Protein AF-A0A9E0LSS7-F1 (afdb_monomer_lite)

Radius of gyration: 22.62 Å; chains: 1; bounding box: 65×46×72 Å

Structure (mmCIF, N/CA/C/O backbone):
data_AF-A0A9E0LSS7-F1
#
_entry.id   AF-A0A9E0LSS7-F1
#
loop_
_atom_site.group_PDB
_atom_site.id
_atom_site.type_symbol
_atom_site.label_atom_id
_atom_site.label_alt_id
_atom_site.label_comp_id
_atom_site.label_asym_id
_atom_site.label_entity_id
_atom_site.label_seq_id
_atom_site.pdbx_PDB_ins_code
_atom_site.Cartn_x
_atom_site.Cartn_y
_atom_site.Cartn_z
_atom_site.occupancy
_atom_site.B_iso_or_equiv
_atom_site.auth_seq_id
_atom_site.auth_comp_id
_atom_site.auth_asym_id
_atom_site.auth_atom_id
_atom_site.pdbx_PDB_model_num
ATOM 1 N N . MET A 1 1 ? -37.405 9.865 24.756 1.00 32.31 1 MET A N 1
ATOM 2 C CA . MET A 1 1 ? -36.358 9.383 25.684 1.00 32.31 1 MET A CA 1
ATOM 3 C C . MET A 1 1 ? -35.841 8.037 25.186 1.00 32.31 1 MET A C 1
ATOM 5 O O . MET A 1 1 ? -36.509 7.035 25.389 1.00 32.31 1 MET A O 1
ATOM 9 N N . ARG A 1 2 ? -34.715 8.004 24.458 1.00 32.31 2 ARG A N 1
ATOM 10 C CA . ARG A 1 2 ? -34.056 6.745 24.058 1.00 32.31 2 ARG A CA 1
ATOM 11 C C . ARG A 1 2 ? -32.926 6.465 25.048 1.00 32.31 2 ARG A C 1
ATOM 13 O O . ARG A 1 2 ? -32.098 7.343 25.286 1.00 32.31 2 ARG A O 1
ATOM 20 N N . LYS A 1 3 ? -32.956 5.286 25.672 1.00 27.41 3 LYS A N 1
ATOM 21 C CA . LYS A 1 3 ? -31.949 4.815 26.630 1.00 27.41 3 LYS A CA 1
ATOM 22 C C . LYS A 1 3 ? -30.595 4.697 25.920 1.00 27.41 3 LYS A C 1
ATOM 24 O O . LYS A 1 3 ? -30.514 4.093 24.858 1.00 27.41 3 LYS A O 1
ATOM 29 N N . ARG A 1 4 ? -29.556 5.297 26.511 1.00 31.52 4 ARG A N 1
ATOM 30 C CA . ARG A 1 4 ? -28.152 5.046 26.169 1.00 31.52 4 ARG A CA 1
ATOM 31 C C . ARG A 1 4 ? -27.815 3.643 26.667 1.00 31.52 4 ARG A C 1
ATOM 33 O O . ARG A 1 4 ? -27.838 3.419 27.875 1.00 31.52 4 ARG A O 1
ATOM 40 N N . GLU A 1 5 ? -27.564 2.713 25.756 1.00 34.44 5 GLU A N 1
ATOM 41 C CA . GLU A 1 5 ? -26.987 1.419 26.114 1.00 34.44 5 GLU A CA 1
ATOM 42 C C . GLU A 1 5 ? -25.546 1.623 26.599 1.00 34.44 5 GLU A C 1
ATOM 44 O O . GLU A 1 5 ? -24.796 2.449 26.073 1.00 34.44 5 GLU A O 1
ATOM 49 N N . GLY A 1 6 ? -25.242 0.960 27.713 1.00 30.80 6 GLY A N 1
ATOM 50 C CA . GLY A 1 6 ? -24.115 1.246 28.586 1.00 30.80 6 GLY A CA 1
ATOM 51 C C . GLY A 1 6 ? -22.769 0.830 28.010 1.00 30.80 6 GLY A C 1
ATOM 52 O O . GLY A 1 6 ? -22.603 -0.255 27.462 1.00 30.80 6 GLY A O 1
ATOM 53 N N . LEU A 1 7 ? -21.795 1.713 28.208 1.00 32.38 7 LEU A N 1
ATOM 54 C CA . LEU A 1 7 ? -20.372 1.434 28.095 1.00 32.38 7 LEU A CA 1
ATOM 55 C C . LEU A 1 7 ? -19.933 0.545 29.272 1.00 32.38 7 LEU A C 1
ATOM 57 O O . LEU A 1 7 ? -20.333 0.806 30.408 1.00 32.38 7 LEU A O 1
ATOM 61 N N . LEU A 1 8 ? -19.093 -0.461 29.023 1.00 31.19 8 LEU A N 1
ATOM 62 C CA . LEU A 1 8 ? -18.461 -1.256 30.082 1.00 31.19 8 LEU A CA 1
ATOM 63 C C . LEU A 1 8 ? -17.629 -0.354 31.025 1.00 31.19 8 LEU A C 1
ATOM 65 O O . LEU A 1 8 ? -16.918 0.534 30.542 1.00 31.19 8 LEU A O 1
ATOM 69 N N . PRO A 1 9 ? -17.680 -0.561 32.355 1.00 27.05 9 PRO A N 1
ATOM 70 C CA . PRO A 1 9 ? -16.889 0.209 33.309 1.00 27.05 9 PRO A CA 1
ATOM 71 C C . PRO A 1 9 ? -15.449 -0.327 33.369 1.00 27.05 9 PRO A C 1
ATOM 73 O O . PRO A 1 9 ? -15.241 -1.503 33.646 1.00 27.05 9 PRO A O 1
ATOM 76 N N . GLY A 1 10 ? -14.455 0.540 33.134 1.00 30.72 10 GLY A N 1
ATOM 77 C CA . GLY A 1 10 ? -13.037 0.243 33.404 1.00 30.72 10 GLY A CA 1
ATOM 78 C C . GLY A 1 10 ? -12.033 0.540 32.284 1.00 30.72 10 GLY A C 1
ATOM 79 O O . GLY A 1 10 ? -10.835 0.450 32.530 1.00 30.72 10 GLY A O 1
ATOM 80 N N . PHE A 1 11 ? -12.470 0.929 31.083 1.00 33.69 11 PHE A N 1
ATOM 81 C CA . PHE A 1 11 ? -11.554 1.307 29.999 1.00 33.69 11 PHE A CA 1
ATOM 82 C C . PHE A 1 11 ? -11.303 2.824 30.026 1.00 33.69 11 PHE A C 1
ATOM 84 O O . PHE A 1 11 ? -12.178 3.615 29.662 1.00 33.69 11 PHE A O 1
ATOM 91 N N . ASP A 1 12 ? -10.130 3.249 30.503 1.00 35.00 12 ASP A N 1
ATOM 92 C CA . ASP A 1 12 ? -9.719 4.655 30.459 1.00 35.00 12 ASP A CA 1
ATOM 93 C C . ASP A 1 12 ? -9.503 5.075 28.996 1.00 35.00 12 ASP A C 1
ATOM 95 O O . ASP A 1 12 ? -8.501 4.744 28.361 1.00 35.00 12 ASP A O 1
ATOM 99 N N . ARG A 1 13 ? -10.484 5.799 28.447 1.00 40.72 13 ARG A N 1
ATOM 100 C CA . ARG A 1 13 ? -10.527 6.270 27.053 1.00 40.72 13 ARG A CA 1
ATOM 101 C C . ARG A 1 13 ? -9.357 7.179 26.658 1.00 40.72 13 ARG A C 1
ATOM 103 O O . ARG A 1 13 ? -9.215 7.486 25.484 1.00 40.72 13 ARG A O 1
ATOM 110 N N . ARG A 1 14 ? -8.530 7.643 27.602 1.00 37.16 14 ARG A N 1
ATOM 111 C CA . ARG A 1 14 ? -7.485 8.649 27.339 1.00 37.16 14 ARG A CA 1
ATOM 112 C C . ARG A 1 14 ? -6.122 8.087 26.913 1.00 37.16 14 ARG A C 1
ATOM 114 O O . ARG A 1 14 ? -5.196 8.879 26.777 1.00 37.16 14 ARG A O 1
ATOM 121 N N . ARG A 1 15 ? -5.957 6.766 26.742 1.00 41.78 15 ARG A N 1
ATOM 122 C CA . ARG A 1 15 ? -4.619 6.140 26.580 1.00 41.78 15 ARG A CA 1
ATOM 123 C C . ARG A 1 15 ? -4.450 5.161 25.419 1.00 41.78 15 ARG A C 1
ATOM 125 O O . ARG A 1 15 ? -3.381 4.577 25.257 1.00 41.78 15 ARG A O 1
ATOM 132 N N . ALA A 1 16 ? -5.471 4.988 24.590 1.00 38.53 16 ALA A N 1
ATOM 133 C CA . ALA A 1 16 ? -5.344 4.228 23.356 1.00 38.53 16 ALA A CA 1
ATOM 134 C C . ALA A 1 16 ? -5.378 5.210 22.191 1.00 38.53 16 ALA A C 1
ATOM 136 O O . ALA A 1 16 ? -6.413 5.822 21.958 1.00 38.53 16 ALA A O 1
ATOM 137 N N . THR A 1 17 ? -4.252 5.382 21.498 1.00 41.19 17 THR A N 1
ATOM 138 C CA . THR A 1 17 ? -4.149 5.395 20.027 1.00 41.19 17 THR A CA 1
ATOM 139 C C . THR A 1 17 ? -2.777 5.938 19.636 1.00 41.19 17 THR A C 1
ATOM 141 O O . THR A 1 17 ? -2.513 7.130 19.740 1.00 41.19 17 THR A O 1
ATOM 144 N N . ILE A 1 18 ? -1.940 5.063 19.088 1.00 38.81 18 ILE A N 1
ATOM 145 C CA . ILE A 1 18 ? -1.293 5.355 17.813 1.00 38.81 18 ILE A CA 1
ATOM 146 C C . ILE A 1 18 ? -1.605 4.140 16.931 1.00 38.81 18 ILE A C 1
ATOM 148 O O . ILE A 1 18 ? -0.872 3.155 16.925 1.00 38.81 18 ILE A O 1
ATOM 152 N N . ALA A 1 19 ? -2.740 4.177 16.226 1.00 40.97 19 ALA A N 1
ATOM 153 C CA . ALA A 1 19 ? -2.874 3.413 14.991 1.00 40.97 19 ALA A CA 1
ATOM 154 C C . ALA A 1 19 ? -1.946 4.138 14.020 1.00 40.97 19 ALA A C 1
ATOM 156 O O . ALA A 1 19 ? -2.287 5.183 13.478 1.00 40.97 19 ALA A O 1
ATOM 157 N N . LEU A 1 20 ? -0.685 3.718 14.012 1.00 40.22 20 LEU A N 1
ATOM 158 C CA . LEU A 1 20 ? 0.401 4.479 13.431 1.00 40.22 20 LEU A CA 1
ATOM 159 C C . LEU A 1 20 ? 0.099 4.727 11.952 1.00 40.22 20 LEU A C 1
ATOM 161 O O . LEU A 1 20 ? 0.193 3.816 11.131 1.00 40.22 20 LEU A O 1
ATOM 165 N N . GLY A 1 21 ? -0.180 5.988 11.619 1.00 36.81 21 GLY A N 1
ATOM 166 C CA . GLY A 1 21 ? -0.246 6.526 10.260 1.00 36.81 21 GLY A CA 1
ATOM 167 C C . GLY A 1 21 ? 1.064 6.400 9.463 1.00 36.81 21 GLY A C 1
ATOM 168 O O . GLY A 1 21 ? 1.290 7.179 8.548 1.00 36.81 21 GLY A O 1
ATOM 169 N N . LEU A 1 22 ? 1.933 5.432 9.783 1.00 36.94 22 LEU A N 1
ATOM 170 C CA . LEU A 1 22 ? 3.160 5.109 9.053 1.00 36.94 22 LEU A CA 1
ATOM 171 C C . LEU A 1 22 ? 3.057 3.880 8.141 1.00 36.94 22 LEU A C 1
ATOM 173 O O . LEU A 1 22 ? 4.049 3.577 7.490 1.00 36.94 22 LEU A O 1
ATOM 177 N N . MET A 1 23 ? 1.915 3.189 8.040 1.00 36.38 23 MET A N 1
ATOM 178 C CA . MET A 1 23 ? 1.756 2.188 6.965 1.00 36.38 23 MET A CA 1
ATOM 179 C C . MET A 1 23 ? 1.199 2.761 5.659 1.00 36.38 23 MET A C 1
ATOM 181 O O . MET A 1 23 ? 1.301 2.104 4.630 1.00 36.38 23 MET A O 1
ATOM 185 N N . LEU A 1 24 ? 0.655 3.984 5.677 1.00 35.94 24 LEU A N 1
ATOM 186 C CA . LEU A 1 24 ? 0.121 4.651 4.479 1.00 35.94 24 LEU A CA 1
ATOM 187 C C . LEU A 1 24 ? 0.960 5.847 4.005 1.00 35.94 24 LEU A C 1
ATOM 189 O O . LEU A 1 24 ? 0.754 6.305 2.889 1.00 35.94 24 LEU A O 1
ATOM 193 N N . ALA A 1 25 ? 1.923 6.324 4.802 1.00 32.19 25 ALA A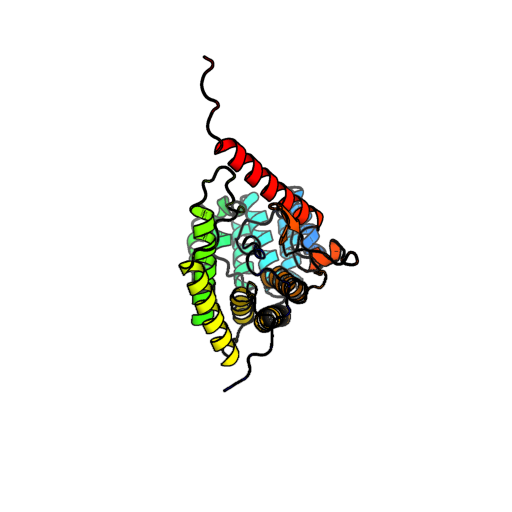 N 1
ATOM 194 C CA . ALA A 1 25 ? 2.889 7.317 4.344 1.00 32.19 25 ALA A CA 1
ATOM 195 C C . ALA A 1 25 ? 3.958 6.612 3.499 1.00 32.19 25 ALA A C 1
ATOM 197 O O . ALA A 1 25 ? 4.768 5.845 4.029 1.00 32.19 25 ALA A O 1
ATOM 198 N N . GLY A 1 26 ? 3.924 6.860 2.188 1.00 31.12 26 GLY A N 1
ATOM 199 C CA . GLY A 1 26 ? 4.804 6.312 1.160 1.00 31.12 26 GLY A CA 1
ATOM 200 C C . GLY A 1 26 ? 6.288 6.587 1.397 1.00 31.12 26 GLY A C 1
ATOM 201 O O . GLY A 1 26 ? 6.921 7.378 0.707 1.00 31.12 26 GLY A O 1
ATOM 202 N N . ARG A 1 27 ? 6.903 5.870 2.335 1.00 28.30 27 ARG A N 1
ATOM 203 C CA . ARG A 1 27 ? 8.324 5.562 2.231 1.00 28.30 27 ARG A CA 1
ATOM 204 C C . ARG A 1 27 ? 8.441 4.405 1.265 1.00 28.30 27 ARG A C 1
ATOM 206 O O . ARG A 1 27 ? 7.810 3.377 1.492 1.00 28.30 27 ARG A O 1
ATOM 213 N N . ALA A 1 28 ? 9.259 4.578 0.226 1.00 29.69 28 ALA A N 1
ATOM 214 C CA . ALA A 1 28 ? 9.741 3.487 -0.604 1.00 29.69 28 ALA A CA 1
ATOM 215 C C . ALA A 1 28 ? 10.080 2.304 0.308 1.00 29.69 28 ALA A C 1
ATOM 217 O O . ALA A 1 28 ? 11.065 2.338 1.052 1.00 29.69 28 ALA A O 1
ATOM 218 N N . LEU A 1 29 ? 9.202 1.299 0.311 1.00 27.84 29 LEU A N 1
ATOM 219 C CA . LEU A 1 29 ? 9.502 0.020 0.915 1.00 27.84 29 LEU A CA 1
ATOM 220 C C . LEU A 1 29 ? 10.816 -0.405 0.268 1.00 27.84 29 LEU A C 1
ATOM 222 O O . LEU A 1 29 ? 10.940 -0.408 -0.962 1.00 27.84 29 LEU A O 1
ATOM 226 N N . ALA A 1 30 ? 11.811 -0.712 1.101 1.00 27.11 30 ALA A N 1
ATOM 227 C CA . ALA A 1 30 ? 12.966 -1.461 0.645 1.00 27.11 30 ALA A CA 1
ATOM 228 C C . ALA A 1 30 ? 12.459 -2.620 -0.240 1.00 27.11 30 ALA A C 1
ATOM 230 O O . ALA A 1 30 ? 11.387 -3.162 0.053 1.00 27.11 30 ALA A O 1
ATOM 231 N N . PRO A 1 31 ? 13.183 -3.020 -1.299 1.00 32.81 31 PRO A N 1
ATOM 232 C CA . PRO A 1 31 ? 12.688 -3.973 -2.299 1.00 32.81 31 PRO A CA 1
ATOM 233 C C . PRO A 1 31 ? 12.317 -5.376 -1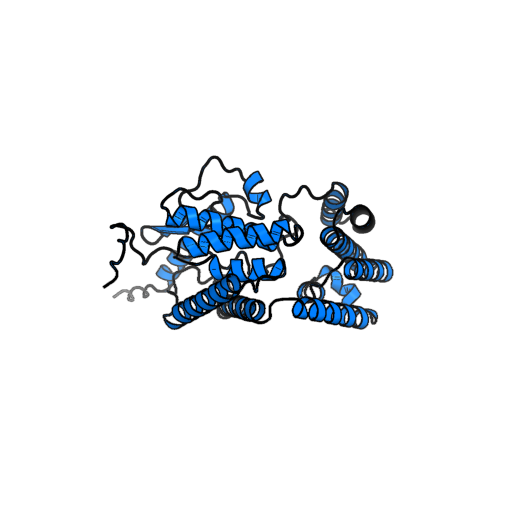.762 1.00 32.81 31 PRO A C 1
ATOM 235 O O . PRO A 1 31 ? 11.975 -6.252 -2.545 1.00 32.81 31 PRO A O 1
ATOM 238 N N . ALA A 1 32 ? 12.348 -5.594 -0.446 1.00 33.28 32 ALA A N 1
ATOM 239 C CA . ALA A 1 32 ? 12.158 -6.869 0.226 1.00 33.28 32 ALA A CA 1
ATOM 240 C C . ALA A 1 32 ? 10.754 -7.126 0.815 1.00 33.28 32 ALA A C 1
ATOM 242 O O . ALA A 1 32 ? 10.560 -8.189 1.388 1.00 33.28 32 ALA A O 1
ATOM 243 N N . MET A 1 33 ? 9.775 -6.220 0.712 1.00 37.38 33 MET A N 1
ATOM 244 C CA . MET A 1 33 ? 8.451 -6.431 1.340 1.00 37.38 33 MET A CA 1
ATOM 245 C C . MET A 1 33 ? 7.293 -6.230 0.357 1.00 37.38 33 MET A C 1
ATOM 247 O O . MET A 1 33 ? 6.373 -5.445 0.579 1.00 37.38 33 MET A O 1
ATOM 251 N N . LEU A 1 34 ? 7.346 -6.954 -0.762 1.00 42.94 34 LEU A N 1
ATOM 252 C CA . LEU A 1 34 ? 6.150 -7.268 -1.539 1.00 42.94 34 LEU A CA 1
ATOM 253 C C . LEU A 1 34 ? 5.435 -8.408 -0.802 1.00 42.94 34 LEU A C 1
ATOM 255 O O . LEU A 1 34 ? 6.021 -9.472 -0.629 1.00 42.94 34 LEU A O 1
ATOM 259 N N . GLY A 1 35 ? 4.217 -8.151 -0.313 1.00 38.56 35 GLY A N 1
ATOM 260 C CA . GLY A 1 35 ? 3.454 -9.094 0.509 1.00 38.56 35 GLY A CA 1
ATOM 261 C C . GLY A 1 35 ? 3.325 -10.484 -0.118 1.00 38.56 35 GLY A C 1
ATOM 262 O O . GLY A 1 35 ? 3.356 -10.620 -1.340 1.00 38.56 35 GLY A O 1
ATOM 263 N N . ALA A 1 36 ? 3.163 -11.500 0.729 1.00 42.78 36 ALA A N 1
ATOM 264 C CA . ALA A 1 36 ? 3.114 -12.914 0.363 1.00 42.78 36 ALA A CA 1
ATOM 265 C C . ALA A 1 36 ? 1.804 -13.309 -0.351 1.00 42.78 36 ALA A C 1
ATOM 267 O O . ALA A 1 36 ? 1.061 -14.183 0.065 1.00 42.78 36 ALA A O 1
ATOM 268 N N . GLU A 1 37 ? 1.511 -12.668 -1.479 1.00 50.09 37 GLU A N 1
ATOM 269 C CA . GLU A 1 37 ? 1.160 -13.496 -2.628 1.00 50.09 37 GLU A CA 1
ATOM 270 C C . GLU A 1 37 ? 2.479 -14.123 -3.071 1.00 50.09 37 GLU A C 1
ATOM 272 O O . GLU A 1 37 ? 3.473 -13.398 -3.170 1.00 50.09 37 GLU A O 1
ATOM 277 N N . GLU A 1 38 ? 2.546 -15.435 -3.297 1.00 62.78 38 GLU A N 1
ATOM 278 C CA . GLU A 1 38 ? 3.714 -15.974 -3.989 1.00 62.78 38 GLU A CA 1
ATOM 279 C C . GLU A 1 38 ? 3.787 -15.281 -5.348 1.00 62.78 38 GLU A C 1
ATOM 281 O O . GLU A 1 38 ? 3.065 -15.623 -6.284 1.00 62.78 38 GLU A O 1
ATOM 286 N N . LEU A 1 39 ? 4.647 -14.264 -5.442 1.00 75.81 39 LEU A N 1
ATOM 287 C CA . LEU A 1 39 ? 5.001 -13.650 -6.706 1.00 75.81 39 LEU A CA 1
ATOM 288 C C . LEU A 1 39 ? 5.329 -14.798 -7.665 1.00 75.81 39 LEU A C 1
ATOM 290 O O . LEU A 1 39 ? 6.075 -15.710 -7.272 1.00 75.81 39 LEU A O 1
ATOM 294 N N . PRO A 1 40 ? 4.795 -14.789 -8.900 1.00 86.88 40 PRO A N 1
ATOM 295 C CA . PRO A 1 40 ? 5.070 -15.859 -9.838 1.00 86.88 40 PRO A CA 1
ATOM 296 C C . PRO A 1 40 ? 6.578 -16.113 -9.926 1.00 86.88 40 PRO A C 1
ATOM 298 O O . PRO A 1 40 ? 7.351 -15.150 -9.865 1.00 86.88 40 PRO A O 1
ATOM 301 N N . PRO A 1 41 ? 7.029 -17.372 -10.070 1.00 90.06 41 PRO A N 1
ATOM 302 C CA . PRO A 1 41 ? 8.447 -17.724 -9.981 1.00 90.06 41 PRO A CA 1
ATOM 303 C C . PRO A 1 41 ? 9.372 -16.816 -10.802 1.00 90.06 41 PRO A C 1
ATOM 305 O O . PRO A 1 41 ? 10.393 -16.365 -10.293 1.00 90.06 41 PRO A O 1
ATOM 308 N N . ARG A 1 42 ? 8.963 -16.457 -12.027 1.00 93.69 42 ARG A N 1
ATOM 309 C CA . ARG A 1 42 ? 9.714 -15.537 -12.895 1.00 93.69 42 ARG A CA 1
ATOM 310 C C . ARG A 1 42 ? 9.815 -14.109 -12.364 1.00 93.69 42 ARG A C 1
ATOM 312 O O . ARG A 1 42 ? 10.844 -13.471 -12.544 1.00 93.69 42 ARG A O 1
ATOM 319 N N . PHE A 1 43 ? 8.780 -13.608 -11.695 1.00 94.06 43 PHE A N 1
ATOM 320 C CA . PHE A 1 43 ? 8.825 -12.294 -11.058 1.00 94.06 43 PHE A CA 1
ATOM 321 C C . PHE A 1 43 ? 9.823 -12.296 -9.893 1.00 94.06 43 PHE A C 1
ATOM 323 O O . PHE A 1 43 ? 10.614 -11.364 -9.771 1.00 94.06 43 PHE A O 1
ATOM 330 N N . ARG A 1 44 ? 9.823 -13.349 -9.060 1.00 91.69 44 ARG A N 1
ATOM 331 C CA . ARG A 1 44 ? 10.796 -13.497 -7.958 1.00 91.69 44 ARG A CA 1
ATOM 332 C C . ARG A 1 44 ? 12.225 -13.543 -8.475 1.00 91.69 44 ARG A C 1
ATOM 334 O O . ARG A 1 44 ? 13.057 -12.767 -8.025 1.00 91.69 44 ARG A O 1
ATOM 341 N N . GLU A 1 45 ? 12.467 -14.368 -9.487 1.00 94.62 45 GLU A N 1
ATOM 342 C CA . GLU A 1 45 ? 13.771 -14.448 -10.141 1.00 94.62 45 GLU A CA 1
ATOM 343 C C . GLU A 1 45 ? 14.234 -13.080 -10.660 1.00 94.62 45 GLU A C 1
ATOM 345 O O . GLU A 1 45 ? 15.390 -12.714 -10.474 1.00 94.62 45 GLU A O 1
ATOM 350 N N . ALA A 1 46 ? 13.341 -12.287 -11.260 1.00 95.19 46 ALA A N 1
ATOM 351 C CA . ALA A 1 46 ? 13.681 -10.946 -11.726 1.00 95.19 46 ALA A CA 1
ATOM 352 C C . ALA A 1 46 ? 14.101 -10.006 -10.579 1.00 95.19 46 ALA A C 1
ATOM 354 O O . ALA A 1 46 ? 15.069 -9.255 -10.721 1.00 95.19 46 ALA A O 1
ATOM 355 N N . VAL A 1 47 ? 13.422 -10.078 -9.427 1.00 92.88 47 VAL A N 1
ATOM 356 C CA . VAL A 1 47 ? 13.796 -9.334 -8.211 1.00 92.88 47 VAL A CA 1
ATOM 357 C C . VAL A 1 47 ? 15.169 -9.779 -7.693 1.00 92.88 47 VAL A C 1
ATOM 359 O O . VAL A 1 47 ? 16.008 -8.927 -7.394 1.00 92.88 47 VAL A O 1
ATOM 362 N N . ASP A 1 48 ? 15.438 -11.084 -7.654 1.00 92.75 48 ASP A N 1
ATOM 363 C CA . ASP A 1 48 ? 16.727 -11.630 -7.210 1.00 92.75 48 ASP A CA 1
ATOM 364 C C . ASP A 1 48 ? 17.872 -11.228 -8.153 1.00 92.75 48 ASP A C 1
ATOM 366 O O . ASP A 1 48 ? 18.955 -10.832 -7.713 1.00 92.75 48 ASP A O 1
ATOM 370 N N . LEU A 1 49 ? 17.629 -11.259 -9.467 1.00 96.62 49 LEU A N 1
ATOM 371 C CA . LEU A 1 49 ? 18.578 -10.803 -10.485 1.00 96.62 49 LEU A CA 1
ATOM 372 C C . LEU A 1 49 ? 18.871 -9.306 -10.353 1.00 96.62 49 LEU A C 1
ATOM 374 O O . LEU A 1 49 ? 20.027 -8.900 -10.497 1.00 96.62 49 LEU A O 1
ATOM 378 N N . PHE A 1 50 ? 17.858 -8.492 -10.037 1.00 93.38 50 PHE A N 1
ATOM 379 C CA . PHE A 1 50 ? 18.049 -7.072 -9.750 1.00 93.38 50 PHE A CA 1
ATOM 380 C C . PHE A 1 50 ? 18.939 -6.862 -8.523 1.00 93.38 50 PHE A C 1
ATOM 382 O O . PHE A 1 50 ? 19.914 -6.114 -8.597 1.00 93.38 50 PHE A O 1
ATOM 389 N N . ALA A 1 51 ? 18.649 -7.552 -7.415 1.00 92.44 51 ALA A N 1
ATOM 390 C CA . ALA A 1 51 ? 19.445 -7.473 -6.190 1.00 92.44 51 ALA A CA 1
ATOM 391 C C . ALA A 1 51 ? 20.900 -7.934 -6.404 1.00 92.44 51 ALA A C 1
ATOM 393 O O . ALA A 1 51 ? 21.821 -7.383 -5.805 1.00 92.44 51 ALA A O 1
ATOM 394 N N . ALA A 1 52 ? 21.119 -8.898 -7.302 1.00 95.06 52 ALA A N 1
ATOM 395 C CA . ALA A 1 52 ? 22.441 -9.382 -7.693 1.00 95.06 52 ALA A CA 1
ATOM 396 C C . ALA A 1 52 ? 23.177 -8.481 -8.710 1.00 95.06 52 ALA A C 1
ATOM 398 O O . ALA A 1 52 ? 24.273 -8.834 -9.146 1.00 95.06 52 ALA A O 1
ATOM 399 N N . GLY A 1 53 ? 22.587 -7.358 -9.140 1.00 95.75 53 GLY A N 1
ATOM 400 C CA . GLY A 1 53 ? 23.168 -6.458 -10.145 1.00 95.75 53 GLY A CA 1
ATOM 401 C C . GLY A 1 53 ? 23.181 -7.018 -11.575 1.00 95.75 53 GLY A C 1
ATOM 402 O O . GLY A 1 53 ? 23.800 -6.441 -12.470 1.00 95.75 53 GLY A O 1
ATOM 403 N N . LYS A 1 54 ? 22.491 -8.137 -11.822 1.00 98.12 54 LYS A N 1
ATOM 404 C CA . LYS A 1 54 ? 22.379 -8.794 -13.134 1.00 98.12 54 LYS A CA 1
ATOM 405 C C . LYS A 1 54 ? 21.255 -8.156 -13.942 1.00 98.12 54 LYS A C 1
ATOM 407 O O . LYS A 1 54 ? 20.216 -8.755 -14.207 1.00 98.12 54 LYS A O 1
ATOM 412 N N . PHE A 1 55 ? 21.431 -6.882 -14.279 1.00 97.50 55 PHE A N 1
ATOM 413 C CA . PHE A 1 55 ? 20.344 -6.048 -14.791 1.00 97.50 55 PHE A CA 1
ATOM 414 C C . PHE A 1 55 ? 19.836 -6.466 -16.182 1.00 97.50 55 PHE A C 1
ATOM 416 O O . PHE A 1 55 ? 18.670 -6.239 -16.494 1.00 97.50 55 PHE A O 1
ATOM 423 N N . LYS A 1 56 ? 20.668 -7.102 -17.019 1.00 98.12 56 LYS A N 1
ATOM 424 C CA . LYS A 1 56 ? 20.236 -7.579 -18.346 1.00 98.12 56 LYS A CA 1
ATOM 425 C C . LYS A 1 56 ? 19.293 -8.769 -18.205 1.00 98.12 56 LYS A C 1
ATOM 427 O O . LYS A 1 56 ? 18.230 -8.813 -18.813 1.00 98.12 56 LYS A O 1
ATOM 432 N N . GLU A 1 57 ? 19.688 -9.725 -17.379 1.00 98.38 57 GLU A N 1
ATOM 433 C CA . GLU A 1 57 ? 18.907 -10.903 -17.037 1.00 98.38 57 GLU A CA 1
ATOM 434 C C . GLU A 1 57 ? 17.645 -10.500 -16.274 1.00 98.38 57 GLU A C 1
ATOM 436 O O . GLU A 1 57 ? 16.574 -11.021 -16.570 1.00 98.38 57 GLU A O 1
ATOM 441 N N . CYS A 1 58 ? 17.746 -9.522 -15.365 1.00 97.94 58 CYS A N 1
ATOM 442 C CA . CYS A 1 58 ? 16.596 -8.928 -14.689 1.00 97.94 58 CYS A CA 1
ATOM 443 C C . CYS A 1 58 ? 15.551 -8.421 -15.692 1.00 97.94 58 CYS A C 1
ATOM 445 O O . CYS A 1 58 ? 14.379 -8.775 -15.589 1.00 97.94 58 CYS A O 1
ATOM 447 N N . GLN A 1 59 ? 15.970 -7.602 -16.663 1.00 98.06 59 GLN A N 1
ATOM 448 C CA . GLN A 1 59 ? 15.080 -7.042 -17.680 1.00 98.06 59 GLN A CA 1
ATOM 449 C C . GLN A 1 59 ? 14.358 -8.162 -18.442 1.00 98.06 59 GLN A C 1
ATOM 451 O O . GLN A 1 59 ? 13.138 -8.131 -18.556 1.00 98.06 59 GLN A O 1
ATOM 456 N N . ILE A 1 60 ? 15.089 -9.195 -18.879 1.00 98.12 60 ILE A N 1
ATOM 457 C CA . ILE A 1 60 ? 14.512 -10.363 -19.565 1.00 98.12 60 ILE A CA 1
ATOM 458 C C . ILE A 1 60 ? 13.497 -11.085 -18.670 1.00 98.12 60 ILE A C 1
ATOM 460 O O . ILE A 1 60 ? 12.391 -11.391 -19.118 1.00 98.12 60 ILE A O 1
ATOM 464 N N . ALA A 1 61 ? 13.854 -11.352 -17.414 1.00 98.00 61 ALA A N 1
ATOM 465 C CA . ALA A 1 61 ? 12.997 -12.065 -16.475 1.00 98.00 61 ALA A CA 1
ATOM 466 C C . ALA A 1 61 ? 11.714 -11.278 -16.160 1.00 98.00 61 ALA A C 1
ATOM 468 O O . ALA A 1 61 ? 10.631 -11.862 -16.157 1.00 98.00 61 ALA A O 1
ATOM 469 N N . PHE A 1 62 ? 11.800 -9.955 -15.978 1.00 98.19 62 PHE A N 1
ATOM 470 C CA . PHE A 1 62 ? 10.620 -9.108 -15.795 1.00 98.19 62 PHE A CA 1
ATOM 471 C C . PHE A 1 62 ? 9.746 -9.038 -17.050 1.00 98.19 62 PHE A C 1
ATOM 473 O O . PHE A 1 62 ? 8.527 -9.128 -16.925 1.00 98.19 62 PHE A O 1
ATOM 480 N N . THR A 1 63 ? 10.324 -8.951 -18.250 1.00 97.88 63 THR A N 1
ATOM 481 C CA . THR A 1 63 ? 9.548 -8.989 -19.501 1.00 97.88 63 THR A CA 1
ATOM 482 C C . THR A 1 63 ? 8.808 -10.321 -19.660 1.00 97.88 63 THR A C 1
ATOM 484 O O . THR A 1 63 ? 7.627 -10.343 -20.003 1.00 97.88 63 THR A O 1
ATOM 487 N N . GLN A 1 64 ? 9.459 -11.444 -19.343 1.00 97.62 64 GLN A N 1
ATOM 488 C CA . GLN A 1 64 ? 8.811 -12.760 -19.331 1.00 97.62 64 GLN A CA 1
ATOM 489 C C . GLN A 1 64 ? 7.715 -12.849 -18.263 1.00 97.62 64 GLN A C 1
ATOM 491 O O . GLN A 1 64 ? 6.643 -13.393 -18.525 1.00 97.62 64 GLN A O 1
ATOM 496 N N . ALA A 1 65 ? 7.963 -12.299 -17.071 1.00 96.75 65 ALA A N 1
ATOM 497 C CA . ALA A 1 65 ? 6.973 -12.244 -16.004 1.00 96.75 65 ALA A CA 1
ATOM 498 C C . ALA A 1 65 ? 5.753 -11.402 -16.403 1.00 96.75 65 ALA A C 1
ATOM 500 O O . ALA A 1 65 ? 4.635 -11.801 -16.097 1.00 96.75 65 ALA A O 1
ATOM 501 N N . ALA A 1 66 ? 5.950 -10.289 -17.119 1.00 97.00 66 ALA A N 1
ATOM 502 C CA . ALA A 1 66 ? 4.865 -9.465 -17.640 1.00 97.00 66 ALA A CA 1
ATOM 503 C C . ALA A 1 66 ? 4.008 -10.234 -18.655 1.00 97.00 66 ALA A C 1
ATOM 505 O O . ALA A 1 66 ? 2.788 -10.250 -18.533 1.00 97.00 66 ALA A O 1
ATOM 506 N N . GLY A 1 67 ? 4.639 -10.934 -19.606 1.00 96.19 67 GLY A N 1
ATOM 507 C CA . GLY A 1 67 ? 3.928 -11.730 -20.614 1.00 96.19 67 GLY A CA 1
ATOM 508 C C . GLY A 1 67 ? 3.190 -12.954 -20.056 1.00 96.19 67 GLY A C 1
ATOM 509 O O . GLY A 1 67 ? 2.229 -13.417 -20.663 1.00 96.19 67 GLY A O 1
ATOM 510 N N . ALA A 1 68 ? 3.618 -13.474 -18.903 1.00 95.00 68 ALA A N 1
ATOM 511 C CA . ALA A 1 68 ? 2.992 -14.613 -18.228 1.00 95.00 68 ALA A CA 1
ATOM 512 C C . ALA A 1 68 ? 2.071 -14.210 -17.061 1.00 95.00 68 ALA A C 1
ATOM 514 O O . ALA A 1 68 ? 1.559 -15.081 -16.353 1.00 95.00 68 ALA A O 1
ATOM 515 N N . ALA A 1 69 ? 1.892 -12.911 -16.807 1.00 93.19 69 ALA A N 1
ATOM 516 C CA . ALA A 1 69 ? 1.148 -12.442 -15.650 1.00 93.19 69 ALA A CA 1
ATOM 517 C C . ALA A 1 69 ? -0.356 -12.760 -15.791 1.00 93.19 69 ALA A C 1
ATOM 519 O O . ALA A 1 69 ? -0.967 -12.409 -16.798 1.00 93.19 69 ALA A O 1
ATOM 520 N N . PRO A 1 70 ? -0.995 -13.362 -14.770 1.00 90.44 70 PRO A N 1
ATOM 521 C CA . PRO A 1 70 ? -2.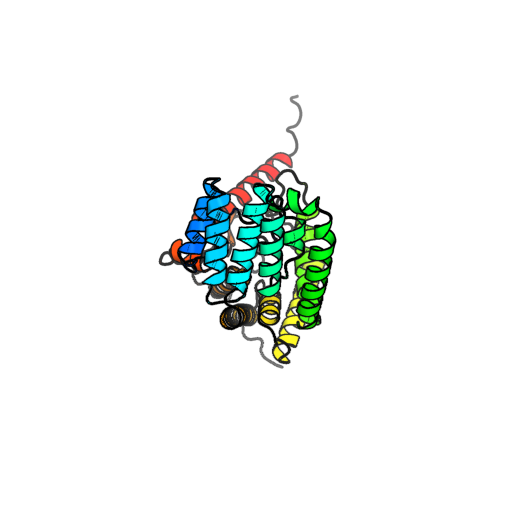426 -13.673 -14.800 1.00 90.44 70 PRO A CA 1
ATOM 522 C C . PRO A 1 70 ? -3.330 -12.437 -14.679 1.00 90.44 70 PRO A C 1
ATOM 524 O O . PRO A 1 70 ? -4.540 -12.544 -14.862 1.00 90.44 70 PRO A O 1
ATOM 527 N N . ARG A 1 71 ? -2.773 -11.283 -14.295 1.00 90.75 71 ARG A N 1
ATOM 528 C CA . ARG A 1 71 ? -3.509 -10.053 -13.980 1.00 90.75 71 ARG A CA 1
ATOM 529 C C . ARG A 1 71 ? -2.755 -8.839 -14.515 1.00 90.75 71 ARG A C 1
ATOM 531 O O . ARG A 1 71 ? -1.524 -8.806 -14.471 1.00 90.75 71 ARG A O 1
ATOM 538 N N . ALA A 1 72 ? -3.505 -7.845 -14.989 1.00 92.06 72 ALA A N 1
ATOM 539 C CA . ALA A 1 72 ? -2.956 -6.650 -15.628 1.00 92.06 72 ALA A CA 1
ATOM 540 C C . ALA A 1 72 ? -2.060 -5.835 -14.682 1.00 92.06 72 ALA A C 1
ATOM 542 O O . ALA A 1 72 ? -0.955 -5.467 -15.068 1.00 92.06 72 ALA A O 1
ATOM 543 N N . GLY A 1 73 ? -2.449 -5.631 -13.419 1.00 91.06 73 GLY A N 1
ATOM 544 C CA . GLY A 1 73 ? -1.618 -4.879 -12.473 1.00 91.06 73 GLY A CA 1
ATOM 545 C C . GLY A 1 73 ? -0.285 -5.576 -12.174 1.00 91.06 73 GLY A C 1
ATOM 546 O O . GLY A 1 73 ? 0.756 -4.920 -12.090 1.00 91.06 73 GLY A O 1
ATOM 547 N N . LEU A 1 74 ? -0.260 -6.911 -12.119 1.00 91.62 74 LEU A N 1
ATOM 548 C CA . LEU A 1 74 ? 0.992 -7.661 -12.015 1.00 91.62 74 LEU A CA 1
ATOM 549 C C . LEU A 1 74 ? 1.853 -7.536 -13.285 1.00 91.62 74 LEU A C 1
ATOM 551 O O . LEU A 1 74 ? 3.069 -7.359 -13.175 1.00 91.62 74 LEU A O 1
ATOM 555 N N . ALA A 1 75 ? 1.235 -7.559 -14.470 1.00 95.75 75 ALA A N 1
ATOM 556 C CA . ALA A 1 75 ? 1.918 -7.310 -15.739 1.00 95.75 75 ALA A CA 1
ATOM 557 C C . ALA A 1 75 ? 2.513 -5.893 -15.796 1.00 95.75 75 ALA A C 1
ATOM 559 O O . ALA A 1 75 ? 3.670 -5.719 -16.183 1.00 95.75 75 ALA A O 1
ATOM 560 N N . ALA A 1 76 ? 1.769 -4.885 -15.331 1.00 96.19 76 ALA A N 1
ATOM 561 C CA . ALA A 1 76 ? 2.213 -3.498 -15.245 1.00 96.19 76 ALA A CA 1
ATOM 562 C C . ALA A 1 76 ? 3.409 -3.350 -14.302 1.00 96.19 76 ALA A C 1
ATOM 564 O O . ALA A 1 76 ? 4.414 -2.736 -14.659 1.00 96.19 76 ALA A O 1
ATOM 565 N N . ARG A 1 77 ? 3.343 -3.973 -13.119 1.00 94.75 77 ARG A N 1
ATOM 566 C CA . ARG A 1 77 ? 4.443 -3.984 -12.143 1.00 94.75 77 ARG A CA 1
ATOM 567 C C . ARG A 1 77 ? 5.696 -4.658 -12.694 1.00 94.75 77 ARG A C 1
ATOM 569 O O . ARG A 1 77 ? 6.793 -4.148 -12.473 1.00 94.75 77 ARG A O 1
ATOM 576 N N . ALA A 1 78 ? 5.543 -5.780 -13.397 1.00 96.94 78 ALA A N 1
ATOM 577 C CA . ALA A 1 78 ? 6.657 -6.482 -14.025 1.00 96.94 78 ALA A CA 1
ATOM 578 C C . ALA A 1 78 ? 7.278 -5.638 -15.147 1.00 96.94 78 ALA A C 1
ATOM 580 O O . ALA A 1 78 ? 8.489 -5.446 -15.168 1.00 96.94 78 ALA A O 1
ATOM 581 N N . SER A 1 79 ? 6.452 -5.044 -16.009 1.00 98.50 79 SER A N 1
ATOM 582 C CA . SER A 1 79 ? 6.897 -4.163 -17.098 1.00 98.50 79 SER A CA 1
ATOM 583 C C . SER A 1 79 ? 7.634 -2.929 -16.569 1.00 98.50 79 SER A C 1
ATOM 585 O O . SER A 1 79 ? 8.719 -2.600 -17.037 1.00 98.50 79 SER A O 1
ATOM 587 N N . TYR A 1 80 ? 7.119 -2.300 -15.509 1.00 98.00 80 TYR A N 1
ATOM 588 C CA . TYR A 1 80 ? 7.814 -1.209 -14.826 1.00 98.00 80 TYR A CA 1
ATOM 589 C C . TYR A 1 80 ? 9.157 -1.673 -14.228 1.00 98.00 80 TYR A C 1
ATOM 591 O O . TYR A 1 80 ? 10.162 -0.973 -14.320 1.00 98.00 80 TYR A O 1
ATOM 599 N N . GLY A 1 81 ? 9.211 -2.881 -13.655 1.00 97.31 81 GLY A N 1
ATOM 600 C CA . GLY A 1 81 ? 10.458 -3.501 -13.193 1.00 97.31 81 GLY A CA 1
ATOM 601 C C . GLY A 1 81 ? 11.482 -3.704 -14.317 1.00 97.31 81 GLY A C 1
ATOM 602 O O . GLY A 1 81 ? 12.656 -3.370 -14.141 1.00 97.31 81 GLY A O 1
ATOM 603 N N . ALA A 1 82 ? 11.040 -4.176 -15.489 1.00 98.50 82 ALA A N 1
ATOM 604 C CA . ALA A 1 82 ? 11.882 -4.291 -16.681 1.00 98.50 82 ALA A CA 1
ATOM 605 C C . ALA A 1 82 ? 12.433 -2.924 -17.111 1.00 98.50 82 ALA A C 1
ATOM 607 O O . ALA A 1 82 ? 13.629 -2.818 -17.392 1.00 98.50 82 ALA A O 1
ATOM 608 N N . ALA A 1 83 ? 11.604 -1.874 -17.072 1.00 98.56 83 ALA A N 1
ATOM 609 C CA . ALA A 1 83 ? 12.032 -0.511 -17.373 1.00 98.56 83 ALA A CA 1
ATOM 610 C C . ALA A 1 83 ? 13.129 -0.027 -16.417 1.00 98.56 83 ALA A C 1
ATOM 612 O O . ALA A 1 83 ? 14.137 0.508 -16.870 1.00 98.56 83 ALA A O 1
ATOM 613 N N . CYS A 1 84 ? 12.996 -0.275 -15.109 1.00 98.25 84 CYS A N 1
ATOM 614 C CA . CYS A 1 84 ? 14.051 0.043 -14.143 1.00 98.25 84 CYS A CA 1
ATOM 615 C C . CYS A 1 84 ? 15.359 -0.714 -14.438 1.00 98.25 84 CYS A C 1
ATOM 617 O O . CYS A 1 84 ? 16.438 -0.131 -14.346 1.00 98.25 84 CYS A O 1
ATOM 619 N N . CYS A 1 85 ? 15.281 -2.001 -14.793 1.00 98.12 85 CYS A N 1
ATOM 620 C CA . CYS A 1 85 ? 16.460 -2.811 -15.120 1.00 98.12 85 CYS A CA 1
ATOM 621 C C . CYS A 1 85 ? 17.166 -2.334 -16.401 1.00 98.12 85 CYS A C 1
ATOM 623 O O . CYS A 1 85 ? 18.398 -2.297 -16.444 1.00 98.12 85 CYS A O 1
ATOM 625 N N . ALA A 1 86 ? 16.405 -1.898 -17.406 1.00 98.31 86 ALA A N 1
ATOM 626 C CA . ALA A 1 86 ? 16.936 -1.273 -18.614 1.00 98.31 86 ALA A CA 1
ATOM 627 C C . ALA A 1 86 ? 17.570 0.101 -18.325 1.00 98.31 86 ALA A C 1
ATOM 629 O O . ALA A 1 86 ? 18.711 0.364 -18.710 1.00 98.31 86 ALA A O 1
ATOM 630 N N . ALA A 1 87 ? 16.873 0.948 -17.566 1.00 97.69 87 ALA A N 1
ATOM 631 C CA . ALA A 1 87 ? 17.301 2.304 -17.239 1.00 97.69 87 ALA A CA 1
ATOM 632 C C . ALA A 1 87 ? 18.642 2.335 -16.487 1.00 97.69 87 ALA A C 1
ATOM 634 O O . ALA A 1 87 ? 19.546 3.078 -16.871 1.00 97.69 87 ALA A O 1
ATOM 635 N N . VAL A 1 88 ? 18.832 1.470 -15.484 1.00 96.81 88 VAL A N 1
ATOM 636 C CA . VAL A 1 88 ? 20.103 1.365 -14.734 1.00 96.81 88 VAL A CA 1
ATOM 637 C C . VAL A 1 88 ? 21.279 0.953 -15.635 1.00 96.81 88 VAL A C 1
ATOM 639 O O . VAL A 1 88 ? 22.427 1.300 -15.367 1.00 96.81 88 VAL A O 1
ATOM 642 N N . ARG A 1 89 ? 21.003 0.252 -16.738 1.00 96.81 89 ARG A N 1
ATOM 643 C CA . ARG A 1 89 ? 21.980 -0.113 -17.777 1.00 96.81 89 ARG A CA 1
ATOM 644 C C . ARG A 1 89 ? 22.180 0.959 -18.850 1.00 96.81 89 ARG A C 1
ATOM 646 O O . ARG A 1 89 ? 22.961 0.725 -19.769 1.00 96.81 89 ARG A O 1
ATOM 653 N N . ASN A 1 90 ? 21.486 2.093 -18.757 1.00 97.25 90 ASN A N 1
ATOM 654 C CA . ASN A 1 90 ? 21.402 3.110 -19.806 1.00 97.25 90 ASN A CA 1
ATOM 655 C C . ASN A 1 90 ? 20.879 2.555 -21.152 1.00 97.25 90 ASN A C 1
ATOM 657 O O . ASN A 1 90 ? 21.211 3.066 -22.220 1.00 97.25 90 ASN A O 1
ATOM 661 N N . ASP A 1 91 ? 20.071 1.491 -21.102 1.00 98.06 91 ASP A N 1
ATOM 662 C CA . ASP A 1 91 ? 19.335 0.957 -22.248 1.00 98.06 91 ASP A CA 1
ATOM 663 C C . ASP A 1 91 ? 18.038 1.757 -22.407 1.00 98.06 91 ASP A C 1
ATOM 665 O O . ASP A 1 91 ? 16.992 1.410 -21.853 1.00 98.06 91 ASP A O 1
ATOM 669 N N . LEU A 1 92 ? 18.141 2.893 -23.101 1.00 98.38 92 LEU A N 1
ATOM 670 C CA . LEU A 1 92 ? 17.033 3.837 -23.232 1.00 98.38 92 LEU A CA 1
ATOM 671 C C . LEU A 1 92 ? 15.865 3.225 -24.016 1.00 98.38 92 LEU A C 1
ATOM 673 O O . LEU A 1 92 ? 14.716 3.363 -23.606 1.00 98.38 92 LEU A O 1
ATOM 677 N N . ASP A 1 93 ? 16.149 2.517 -25.112 1.00 98.25 93 ASP A N 1
ATOM 678 C CA . ASP A 1 93 ? 15.116 1.917 -25.963 1.00 98.25 93 ASP A CA 1
ATOM 679 C C . ASP A 1 93 ? 14.358 0.813 -25.225 1.00 98.25 93 ASP A C 1
ATOM 681 O O . ASP A 1 93 ? 13.128 0.860 -25.164 1.00 98.25 93 ASP A O 1
ATOM 685 N N . GLY A 1 94 ? 15.078 -0.107 -24.573 1.00 98.12 94 GLY A N 1
ATOM 686 C CA . GLY A 1 94 ? 14.454 -1.139 -23.749 1.00 98.12 94 GLY A CA 1
ATOM 687 C C . GLY A 1 94 ? 13.687 -0.561 -22.555 1.00 98.12 94 GLY A C 1
ATOM 688 O O . GLY A 1 94 ? 12.645 -1.093 -22.171 1.00 98.12 94 GLY A O 1
ATOM 689 N N . GLY A 1 95 ? 14.161 0.554 -21.990 1.00 98.44 95 GLY A N 1
ATOM 690 C CA . GLY A 1 95 ? 13.468 1.276 -20.925 1.00 98.44 95 GLY A CA 1
ATOM 691 C C . GLY A 1 95 ? 12.120 1.830 -21.377 1.00 98.44 95 GLY A C 1
ATOM 692 O O . GLY A 1 95 ? 11.108 1.585 -20.723 1.00 98.44 95 GLY A O 1
ATOM 693 N N . TYR A 1 96 ? 12.083 2.530 -22.512 1.00 98.56 96 TYR A N 1
ATOM 694 C CA . TYR A 1 96 ? 10.843 3.098 -23.046 1.00 98.56 96 TYR A CA 1
ATOM 695 C C . TYR A 1 96 ? 9.872 2.046 -23.585 1.00 98.56 96 TYR A C 1
ATOM 697 O O . TYR A 1 96 ? 8.665 2.212 -23.412 1.00 98.56 96 TYR A O 1
ATOM 705 N N . GLU A 1 97 ? 10.364 0.958 -24.182 1.00 98.25 97 GLU A N 1
ATOM 706 C CA . GLU A 1 97 ? 9.525 -0.181 -24.576 1.00 98.25 97 GLU A CA 1
ATOM 707 C C . GLU A 1 97 ? 8.822 -0.790 -23.352 1.00 98.25 97 GLU A C 1
ATOM 709 O O . GLU A 1 97 ? 7.605 -0.985 -23.349 1.00 98.25 97 GLU A O 1
ATOM 714 N N . ALA A 1 98 ? 9.567 -1.003 -22.266 1.00 98.50 98 ALA A N 1
ATOM 715 C CA . ALA A 1 98 ? 9.022 -1.540 -21.027 1.00 98.50 98 ALA A CA 1
ATOM 716 C C . ALA A 1 98 ? 8.073 -0.559 -20.307 1.00 98.50 98 ALA A C 1
ATOM 718 O O . ALA A 1 98 ? 7.060 -0.987 -19.751 1.00 98.50 98 ALA A O 1
ATOM 719 N N . LEU A 1 99 ? 8.344 0.754 -20.344 1.00 98.50 99 LEU A N 1
ATOM 720 C CA . LEU A 1 99 ? 7.422 1.773 -19.823 1.00 98.50 99 LEU A CA 1
ATOM 721 C C . LEU A 1 99 ? 6.120 1.842 -20.628 1.00 98.50 99 LEU A C 1
ATOM 723 O O . LEU A 1 99 ? 5.051 1.963 -20.033 1.00 98.50 99 LEU A O 1
ATOM 727 N N . ALA A 1 100 ? 6.186 1.733 -21.957 1.00 97.88 100 ALA A N 1
ATOM 728 C CA . ALA A 1 100 ? 4.994 1.664 -22.797 1.00 97.88 100 ALA A CA 1
ATOM 729 C C . ALA A 1 100 ? 4.145 0.435 -22.440 1.00 97.88 100 ALA A C 1
ATOM 731 O O . ALA A 1 100 ? 2.948 0.566 -22.187 1.00 97.88 100 ALA A O 1
ATOM 732 N N . LEU A 1 101 ? 4.782 -0.731 -22.287 1.00 97.75 101 LEU A N 1
ATOM 733 C CA . LEU A 1 101 ? 4.103 -1.947 -21.846 1.00 97.75 101 LEU A CA 1
ATOM 734 C C . LEU A 1 101 ? 3.507 -1.803 -20.433 1.00 97.75 101 LEU A C 1
ATOM 736 O O . LEU A 1 101 ? 2.430 -2.334 -20.159 1.00 97.75 101 LEU A O 1
ATOM 740 N N . ALA A 1 102 ? 4.161 -1.068 -19.530 1.00 98.00 102 ALA A N 1
ATOM 741 C CA . ALA A 1 102 ? 3.606 -0.776 -18.211 1.00 98.00 102 ALA A CA 1
ATOM 742 C C . ALA A 1 102 ? 2.320 0.062 -18.309 1.00 98.00 102 ALA A C 1
ATOM 744 O O . ALA A 1 102 ? 1.330 -0.280 -17.660 1.00 98.00 102 ALA A O 1
ATOM 745 N N . LEU A 1 103 ? 2.305 1.112 -19.142 1.00 96.94 103 LEU A N 1
ATOM 746 C CA . LEU A 1 103 ? 1.111 1.933 -19.386 1.00 96.94 103 LEU A CA 1
ATOM 747 C C . LEU A 1 103 ? -0.036 1.106 -19.975 1.00 96.94 103 LEU A C 1
ATOM 749 O O . LEU A 1 103 ? -1.180 1.245 -19.539 1.00 96.94 103 LEU A O 1
ATOM 753 N N . ASP A 1 104 ? 0.263 0.236 -20.938 1.00 95.94 104 ASP A N 1
ATOM 754 C CA . ASP A 1 104 ? -0.738 -0.613 -21.591 1.00 95.94 104 ASP A CA 1
ATOM 755 C C . ASP A 1 104 ? -1.348 -1.642 -20.635 1.00 95.94 104 ASP A C 1
ATOM 757 O O . ASP A 1 104 ? -2.529 -1.964 -20.747 1.00 95.94 104 ASP A O 1
ATOM 761 N N . ASN A 1 105 ? -0.584 -2.076 -19.632 1.00 95.56 105 ASN A N 1
ATOM 762 C CA . ASN A 1 105 ? -1.065 -2.943 -18.559 1.00 95.56 105 ASN A CA 1
ATOM 763 C C . ASN A 1 105 ? -1.718 -2.187 -17.382 1.00 95.56 105 ASN A C 1
ATOM 765 O O . ASN A 1 105 ? -2.108 -2.813 -16.399 1.00 95.56 105 ASN A O 1
ATOM 769 N N . GLY A 1 106 ? -1.865 -0.859 -17.465 1.00 93.38 106 GLY A N 1
ATOM 770 C CA . GLY A 1 106 ? -2.606 -0.066 -16.477 1.00 93.38 106 GLY A CA 1
ATOM 771 C C . GLY A 1 106 ? -1.757 0.624 -15.407 1.00 93.38 106 GLY A C 1
ATOM 772 O O . GLY A 1 106 ? -2.289 1.016 -14.372 1.00 93.38 106 GLY A O 1
ATOM 773 N N . PHE A 1 107 ? -0.452 0.806 -15.624 1.00 95.12 107 PHE A N 1
ATOM 774 C CA . PHE A 1 107 ? 0.369 1.638 -14.742 1.00 95.12 107 PHE A CA 1
ATOM 775 C C . PHE A 1 107 ? -0.093 3.108 -14.773 1.00 95.12 107 PHE A C 1
ATOM 777 O O . PHE A 1 107 ? -0.120 3.726 -15.837 1.00 95.12 107 PHE A O 1
ATOM 784 N N . VAL A 1 108 ? -0.432 3.668 -13.604 1.00 94.06 108 VAL A N 1
ATOM 785 C CA . VAL A 1 108 ? -0.949 5.048 -13.443 1.00 94.06 108 VAL A CA 1
ATOM 786 C C . VAL A 1 108 ? -0.266 5.844 -12.316 1.00 94.06 108 VAL A C 1
ATOM 788 O O . VAL A 1 108 ? -0.710 6.933 -11.949 1.00 94.06 108 VAL A O 1
ATOM 791 N N . ASP A 1 109 ? 0.817 5.313 -11.746 1.00 91.12 109 ASP A N 1
ATOM 792 C CA . ASP A 1 109 ? 1.508 5.899 -10.591 1.00 91.12 109 ASP A CA 1
ATOM 793 C C . ASP A 1 109 ? 2.563 6.933 -11.031 1.00 91.12 109 ASP A C 1
ATOM 795 O O . ASP A 1 109 ? 3.751 6.635 -11.197 1.00 91.12 109 ASP A O 1
ATOM 799 N N . LEU A 1 110 ? 2.093 8.162 -11.269 1.00 93.25 110 LEU A N 1
ATOM 800 C CA . LEU A 1 110 ? 2.919 9.298 -11.685 1.00 93.25 110 LEU A CA 1
ATOM 801 C C . LEU A 1 110 ? 3.979 9.674 -10.646 1.00 93.25 110 LEU A C 1
ATOM 803 O O . LEU A 1 110 ? 5.131 9.911 -11.009 1.00 93.25 110 LEU A O 1
ATOM 807 N N . GLU A 1 111 ? 3.606 9.713 -9.365 1.00 90.12 111 GLU A N 1
ATOM 808 C CA . GLU A 1 111 ? 4.520 10.087 -8.28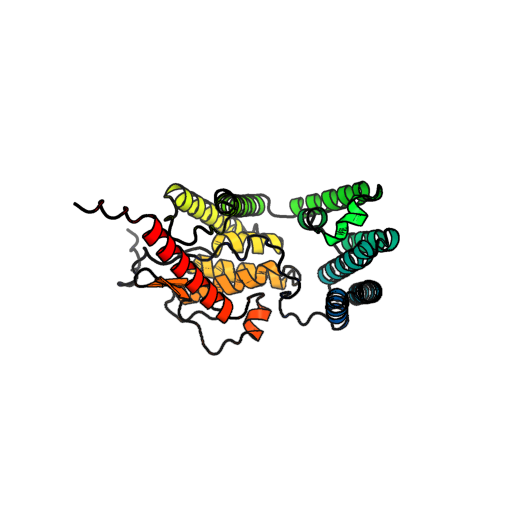2 1.00 90.12 111 GLU A CA 1
ATOM 809 C C . GLU A 1 111 ? 5.712 9.132 -8.242 1.00 90.12 111 GLU A C 1
ATOM 811 O O . GLU A 1 111 ? 6.867 9.569 -8.244 1.00 90.12 111 GLU A O 1
ATOM 816 N N . ARG A 1 112 ? 5.445 7.823 -8.310 1.00 91.19 112 ARG A N 1
ATOM 817 C CA . ARG A 1 112 ? 6.498 6.814 -8.370 1.00 91.19 112 ARG A CA 1
ATOM 818 C C . ARG A 1 112 ? 7.399 6.999 -9.580 1.00 91.19 112 ARG A C 1
ATOM 820 O O . ARG A 1 112 ? 8.612 6.959 -9.415 1.00 91.19 112 ARG A O 1
ATOM 827 N N . ALA A 1 113 ? 6.844 7.207 -10.772 1.00 93.12 113 ALA A N 1
ATOM 828 C CA . ALA A 1 113 ? 7.656 7.382 -11.975 1.00 93.12 113 ALA A CA 1
ATOM 829 C C . ALA A 1 113 ? 8.598 8.599 -11.883 1.00 93.12 113 ALA A C 1
ATOM 831 O O . ALA A 1 113 ? 9.734 8.536 -12.353 1.00 93.12 113 ALA A O 1
ATOM 832 N N . LEU A 1 114 ? 8.146 9.689 -11.255 1.00 93.12 114 LEU A N 1
ATOM 833 C CA . LEU A 1 114 ? 8.942 10.904 -11.064 1.00 93.12 114 LEU A CA 1
ATOM 834 C C . LEU A 1 114 ? 10.013 10.750 -9.975 1.00 93.12 114 LEU A C 1
ATOM 836 O O . LEU A 1 114 ? 11.113 11.284 -10.125 1.00 93.12 114 LEU A O 1
ATOM 840 N N . ALA A 1 115 ? 9.703 10.034 -8.893 1.00 92.06 115 ALA A N 1
ATOM 841 C CA . ALA A 1 115 ? 10.579 9.898 -7.732 1.00 92.06 115 ALA A CA 1
ATOM 842 C C . ALA A 1 115 ? 11.540 8.697 -7.806 1.00 92.06 115 ALA A C 1
ATOM 844 O O . ALA A 1 115 ? 12.493 8.639 -7.028 1.00 92.06 115 ALA A O 1
ATOM 845 N N . ASP A 1 116 ? 11.311 7.728 -8.700 1.00 93.06 116 ASP A N 1
ATOM 846 C CA . ASP A 1 116 ? 12.129 6.518 -8.784 1.00 93.06 116 ASP A CA 1
ATOM 847 C C . ASP A 1 116 ? 13.549 6.839 -9.292 1.00 93.06 116 ASP A C 1
ATOM 849 O O . ASP A 1 116 ? 13.737 7.190 -10.467 1.00 93.06 116 ASP A O 1
ATOM 853 N N . PRO A 1 117 ? 14.588 6.687 -8.448 1.00 94.44 117 PRO A N 1
ATOM 854 C CA . PRO A 1 117 ? 15.955 7.018 -8.837 1.00 94.44 117 PRO A CA 1
ATOM 855 C C . PRO A 1 117 ? 16.486 6.093 -9.938 1.00 94.44 117 PRO A C 1
ATOM 857 O O . PRO A 1 117 ? 17.424 6.448 -10.644 1.00 94.44 117 PRO A O 1
ATOM 860 N N . ARG A 1 118 ? 15.886 4.911 -10.130 1.00 95.50 118 ARG A N 1
ATOM 861 C CA . ARG A 1 118 ? 16.318 3.955 -11.161 1.00 95.50 118 ARG A CA 1
ATOM 862 C C . ARG A 1 118 ? 15.985 4.429 -12.569 1.00 95.50 118 ARG A C 1
ATOM 864 O O . ARG A 1 118 ? 16.602 3.950 -13.511 1.00 95.50 118 ARG A O 1
ATOM 871 N N . LEU A 1 119 ? 15.033 5.350 -12.711 1.00 96.56 119 LEU A N 1
ATOM 872 C CA . LEU A 1 119 ? 14.624 5.911 -13.999 1.00 96.56 119 LEU A CA 1
ATOM 873 C C . LEU A 1 119 ? 15.386 7.195 -14.366 1.00 96.56 119 LEU A C 1
ATOM 875 O O . LEU A 1 119 ? 15.057 7.812 -15.373 1.00 96.56 119 LEU A O 1
ATOM 879 N N . GLU A 1 120 ? 16.394 7.608 -13.587 1.00 95.31 120 GLU A N 1
ATOM 880 C CA . GLU A 1 120 ? 17.152 8.855 -13.807 1.00 95.31 120 GLU A CA 1
ATOM 881 C C . GLU A 1 120 ? 17.667 8.997 -15.252 1.00 95.31 120 GLU A C 1
ATOM 883 O O . GLU A 1 120 ? 17.512 10.050 -15.866 1.00 95.31 120 GLU A O 1
ATOM 888 N N . THR A 1 121 ? 18.209 7.923 -15.834 1.00 96.81 121 THR A N 1
ATOM 889 C CA . THR A 1 121 ? 18.711 7.920 -17.220 1.00 96.81 121 THR A CA 1
ATOM 890 C C . THR A 1 121 ? 17.605 8.147 -18.248 1.00 96.81 121 THR A C 1
ATOM 892 O O . THR A 1 121 ? 17.823 8.850 -19.232 1.00 96.81 121 THR A O 1
ATOM 895 N N . LEU A 1 122 ? 16.402 7.612 -18.012 1.00 97.75 122 LEU A N 1
ATOM 896 C CA . LEU A 1 122 ? 15.246 7.849 -18.877 1.00 97.75 122 LEU A CA 1
ATOM 897 C C . LEU A 1 122 ? 14.722 9.277 -18.714 1.00 97.75 122 LEU A C 1
ATOM 899 O O . LEU A 1 122 ? 14.373 9.890 -19.717 1.00 97.75 122 LEU A O 1
ATOM 903 N N . ARG A 1 123 ? 14.729 9.835 -17.492 1.00 95.44 123 ARG A N 1
ATOM 904 C CA . ARG A 1 123 ? 14.282 11.214 -17.209 1.00 95.44 123 ARG A CA 1
ATOM 905 C C . ARG A 1 123 ? 15.059 12.283 -17.977 1.00 95.44 123 ARG A C 1
ATOM 907 O O . ARG A 1 123 ? 14.505 13.340 -18.265 1.00 95.44 123 ARG A O 1
ATOM 914 N N . ALA A 1 124 ? 16.313 12.006 -18.323 1.00 93.50 124 ALA A N 1
ATOM 915 C CA . ALA A 1 124 ? 17.153 12.901 -19.115 1.00 93.50 124 ALA A CA 1
ATOM 916 C C . ALA A 1 124 ? 16.906 12.817 -20.640 1.00 93.50 124 ALA A C 1
ATOM 918 O O . ALA A 1 124 ? 17.389 13.674 -21.380 1.00 93.50 124 ALA A O 1
ATOM 919 N N . ASP A 1 125 ? 16.181 11.805 -21.129 1.00 97.75 125 ASP A N 1
ATOM 920 C CA . ASP A 1 125 ? 15.894 11.601 -22.556 1.00 97.75 125 ASP A CA 1
ATOM 921 C C . ASP A 1 125 ? 14.658 12.407 -23.002 1.00 97.75 125 ASP A C 1
ATOM 923 O O . ASP A 1 125 ? 13.670 12.533 -22.278 1.00 97.75 125 ASP A O 1
ATOM 927 N N . ALA A 1 126 ? 14.675 12.929 -24.232 1.00 96.12 126 ALA A N 1
ATOM 928 C CA . ALA A 1 126 ? 13.591 13.751 -24.779 1.00 96.12 126 ALA A CA 1
ATOM 929 C C . ALA A 1 126 ? 12.227 13.028 -24.851 1.00 96.12 126 ALA A C 1
ATOM 931 O O . ALA A 1 126 ? 11.178 13.677 -24.843 1.00 96.12 126 ALA A O 1
ATOM 932 N N . ARG A 1 127 ? 12.215 11.689 -24.901 1.00 97.81 127 ARG A N 1
ATOM 933 C CA . ARG A 1 127 ? 10.993 10.867 -24.879 1.00 97.81 127 ARG A CA 1
ATOM 934 C C . ARG A 1 127 ? 10.291 10.881 -23.521 1.00 97.81 127 ARG A C 1
ATOM 936 O O . ARG A 1 127 ? 9.110 10.531 -23.469 1.00 97.81 127 ARG A O 1
ATOM 943 N N . TRP A 1 128 ? 10.959 11.324 -22.454 1.00 97.94 128 TRP A N 1
ATOM 944 C CA . TRP A 1 128 ? 10.403 11.326 -21.102 1.00 97.94 128 TRP A CA 1
ATOM 945 C C . TRP A 1 128 ? 9.133 12.159 -21.021 1.00 97.94 128 TRP A C 1
ATOM 947 O O . TRP A 1 128 ? 8.127 11.712 -20.477 1.00 97.94 128 TRP A O 1
ATOM 957 N N . MET A 1 129 ? 9.147 13.338 -21.650 1.00 96.50 129 MET A N 1
ATOM 958 C CA . MET A 1 129 ? 7.995 14.235 -21.652 1.00 96.50 129 MET A CA 1
ATOM 959 C C . MET A 1 129 ? 6.761 13.561 -22.261 1.00 96.50 129 MET A C 1
ATOM 961 O O . MET A 1 129 ? 5.666 13.667 -21.720 1.00 96.50 129 MET A O 1
ATOM 965 N N . ARG A 1 130 ? 6.943 12.794 -23.344 1.00 96.50 130 ARG A N 1
ATOM 966 C CA . ARG A 1 130 ? 5.849 12.040 -23.968 1.00 96.50 130 ARG A CA 1
ATOM 967 C C . ARG A 1 130 ? 5.308 10.955 -23.035 1.00 96.50 130 ARG A C 1
ATOM 969 O O . ARG A 1 130 ? 4.096 10.777 -22.969 1.00 96.50 130 ARG A O 1
ATOM 976 N N . PHE A 1 131 ? 6.184 10.231 -22.340 1.00 97.44 131 PHE A N 1
ATOM 977 C CA . PHE A 1 131 ? 5.769 9.226 -21.359 1.00 97.44 131 PHE A CA 1
ATOM 978 C C . PHE A 1 131 ? 4.962 9.857 -20.215 1.00 97.44 131 PHE A C 1
ATOM 980 O O . PHE A 1 131 ? 3.884 9.359 -19.897 1.00 97.44 131 PHE A O 1
ATOM 987 N N . ILE A 1 132 ? 5.432 10.977 -19.656 1.00 97.50 132 ILE A N 1
ATOM 988 C CA . ILE A 1 132 ? 4.742 11.684 -18.570 1.00 97.50 132 ILE A CA 1
ATOM 989 C C . ILE A 1 132 ? 3.372 12.193 -19.004 1.00 97.50 132 ILE A C 1
ATOM 991 O O . ILE A 1 132 ? 2.408 11.939 -18.294 1.00 97.50 132 ILE A O 1
ATOM 995 N N . THR A 1 133 ? 3.246 12.811 -20.180 1.00 97.38 133 THR A N 1
ATOM 996 C CA . THR A 1 133 ? 1.936 13.261 -20.678 1.00 97.38 133 THR A CA 1
ATOM 997 C C . THR A 1 133 ? 0.941 12.102 -20.783 1.00 97.38 133 THR A C 1
ATOM 999 O O . THR A 1 133 ? -0.186 12.212 -20.307 1.00 97.38 133 THR A O 1
ATOM 1002 N N . LEU A 1 134 ? 1.360 10.957 -21.332 1.00 97.00 134 LEU A N 1
ATOM 1003 C CA . LEU A 1 134 ? 0.494 9.775 -21.430 1.00 97.00 134 LEU A CA 1
ATOM 1004 C C . LEU A 1 134 ? 0.123 9.204 -20.052 1.00 97.00 134 LEU A C 1
ATOM 1006 O O . LEU A 1 134 ? -1.004 8.747 -19.850 1.00 97.00 134 LEU A O 1
ATOM 1010 N N . LEU A 1 135 ? 1.064 9.204 -19.107 1.00 97.25 135 LEU A N 1
ATOM 1011 C CA . LEU A 1 135 ? 0.838 8.735 -17.743 1.00 97.25 135 LEU A CA 1
ATOM 1012 C C . LEU A 1 135 ? -0.125 9.655 -16.980 1.00 97.25 135 LEU A C 1
ATOM 1014 O O . LEU A 1 135 ? -1.049 9.163 -16.334 1.00 97.25 135 LEU A O 1
ATOM 1018 N N . GLU A 1 136 ? 0.048 10.972 -17.095 1.00 96.31 136 GLU A N 1
ATOM 1019 C CA . GLU A 1 136 ? -0.835 11.991 -16.518 1.00 96.31 136 GLU A CA 1
ATOM 1020 C C . GLU A 1 136 ? -2.264 11.863 -17.047 1.00 96.31 136 GLU A C 1
ATOM 1022 O O . GLU A 1 136 ? -3.211 11.836 -16.262 1.00 96.31 136 GLU A O 1
ATOM 1027 N N . GLU A 1 137 ? -2.437 11.724 -18.364 1.00 96.12 137 GLU A N 1
ATOM 1028 C CA . GLU A 1 137 ? -3.751 11.520 -18.979 1.00 96.12 137 GLU A CA 1
ATOM 1029 C C . GLU A 1 137 ? -4.443 10.270 -18.420 1.00 96.12 137 GLU A C 1
ATOM 1031 O O . GLU A 1 137 ? -5.607 10.326 -18.013 1.00 96.12 137 GLU A O 1
ATOM 1036 N N . ARG A 1 138 ? -3.726 9.143 -18.336 1.00 95.62 138 ARG A N 1
ATOM 1037 C CA . ARG A 1 138 ? -4.266 7.894 -17.776 1.00 95.62 138 ARG A CA 1
ATOM 1038 C C . ARG A 1 138 ? -4.595 8.024 -16.291 1.00 95.62 138 ARG A C 1
ATOM 1040 O O . ARG A 1 138 ? -5.663 7.577 -15.876 1.00 95.62 138 ARG A O 1
ATOM 1047 N N . GLN A 1 139 ? -3.731 8.665 -15.506 1.00 94.25 139 GLN A N 1
ATOM 1048 C CA . GLN A 1 139 ? -3.979 8.920 -14.088 1.00 94.25 139 GLN A CA 1
ATOM 1049 C C . GLN A 1 139 ? -5.226 9.788 -13.889 1.00 94.25 139 GLN A C 1
ATOM 1051 O O . GLN A 1 139 ? -6.082 9.449 -13.074 1.00 94.25 139 GLN A O 1
ATOM 1056 N N . GLN A 1 140 ? -5.381 10.867 -14.658 1.00 94.31 140 GLN A N 1
ATOM 1057 C CA . GLN A 1 140 ? -6.568 11.723 -14.594 1.00 94.31 140 GLN A CA 1
ATOM 1058 C C . GLN A 1 140 ? -7.838 10.963 -14.980 1.00 94.31 140 GLN A C 1
ATOM 1060 O O . GLN A 1 140 ? -8.878 11.132 -14.344 1.00 94.31 140 GLN A O 1
ATOM 1065 N N . MET A 1 141 ? -7.776 10.123 -16.016 1.00 94.50 141 MET A N 1
ATOM 1066 C CA . MET A 1 141 ? -8.906 9.282 -16.414 1.00 94.50 141 MET A CA 1
ATOM 1067 C C . MET A 1 141 ? -9.276 8.272 -15.324 1.00 94.50 141 MET A C 1
ATOM 1069 O O . MET A 1 141 ? -10.461 8.101 -15.042 1.00 94.50 141 MET A O 1
ATOM 1073 N N . HIS A 1 142 ? -8.284 7.661 -14.671 1.00 93.12 142 HIS A N 1
ATOM 1074 C CA . HIS A 1 142 ? -8.504 6.778 -13.528 1.00 93.12 142 HIS A CA 1
ATOM 1075 C C . HIS A 1 142 ? -9.145 7.534 -12.353 1.00 93.12 142 HIS A C 1
ATOM 1077 O O . HIS A 1 142 ? -10.187 7.117 -11.860 1.00 93.12 142 HIS A O 1
ATOM 1083 N N . GLN A 1 143 ? -8.611 8.698 -11.967 1.00 92.88 143 GLN A N 1
ATOM 1084 C CA . GLN A 1 143 ? -9.170 9.524 -10.888 1.00 92.88 143 GLN A CA 1
ATOM 1085 C C . GLN A 1 143 ? -10.614 9.964 -11.165 1.00 92.88 143 GLN A C 1
ATOM 1087 O O . GLN A 1 143 ? -11.443 9.950 -10.261 1.00 92.88 143 GLN A O 1
ATOM 1092 N N . LYS A 1 144 ? -10.950 10.306 -12.416 1.00 94.94 144 LYS A N 1
ATOM 1093 C CA . LYS A 1 144 ? -12.327 10.649 -12.817 1.00 94.94 144 LYS A CA 1
ATOM 1094 C C . LYS A 1 144 ? -13.305 9.476 -12.704 1.00 94.94 144 LYS A C 1
ATOM 1096 O O . LYS A 1 144 ? -14.510 9.711 -12.651 1.00 94.94 144 LYS A O 1
ATOM 1101 N N . ALA A 1 145 ? -12.815 8.236 -12.702 1.00 95.56 145 ALA A N 1
ATOM 1102 C CA . ALA A 1 145 ? -13.643 7.048 -12.519 1.00 95.56 145 ALA A CA 1
ATOM 1103 C C . ALA A 1 145 ? -13.974 6.765 -11.041 1.00 95.56 145 ALA A C 1
ATOM 1105 O O . ALA A 1 145 ? -14.885 5.974 -10.774 1.00 95.56 145 ALA A O 1
ATOM 1106 N N . LEU A 1 146 ? -13.255 7.399 -10.109 1.00 97.31 146 LEU A N 1
ATOM 1107 C CA . LEU A 1 146 ? -13.452 7.269 -8.668 1.00 97.31 146 LEU A CA 1
ATOM 1108 C C . LEU A 1 146 ? -14.590 8.161 -8.168 1.00 97.31 146 LEU A C 1
ATOM 1110 O O . LEU A 1 146 ? -15.055 9.085 -8.842 1.00 97.31 146 LEU A O 1
ATOM 1114 N N . ASP A 1 147 ? -15.043 7.894 -6.949 1.00 98.25 147 ASP A N 1
ATOM 1115 C CA . ASP A 1 147 ? -15.927 8.796 -6.236 1.00 98.25 147 ASP A CA 1
ATOM 1116 C C . ASP A 1 147 ? -15.169 10.067 -5.792 1.00 98.25 147 ASP A C 1
ATOM 1118 O O . ASP A 1 147 ? -14.215 9.975 -5.013 1.00 98.25 147 ASP A O 1
ATOM 1122 N N . PRO A 1 148 ? -15.573 11.267 -6.260 1.00 97.31 148 PRO A N 1
ATOM 1123 C CA . PRO A 1 148 ? -14.803 12.488 -6.029 1.00 97.31 148 PRO A CA 1
ATOM 1124 C C . PRO A 1 148 ? -14.768 12.910 -4.556 1.00 97.31 148 PRO A C 1
ATOM 1126 O O . PRO A 1 148 ? -13.781 13.504 -4.124 1.00 97.31 148 PRO A O 1
ATOM 1129 N N . ASP A 1 149 ? -15.804 12.590 -3.775 1.00 98.06 149 ASP A N 1
ATOM 1130 C CA . ASP A 1 149 ? -15.865 12.976 -2.364 1.00 98.06 149 ASP A CA 1
ATOM 1131 C C . ASP A 1 149 ? -15.025 12.032 -1.503 1.00 98.06 149 ASP A C 1
ATOM 1133 O O . ASP A 1 149 ? -14.252 12.498 -0.666 1.00 98.06 149 ASP A O 1
ATOM 1137 N N . LEU A 1 150 ? -15.084 10.719 -1.755 1.00 97.88 150 LEU A N 1
ATOM 1138 C CA . LEU A 1 150 ? -14.185 9.768 -1.091 1.00 97.88 150 LEU A CA 1
ATOM 1139 C C . LEU A 1 150 ? -12.716 10.045 -1.428 1.00 97.88 150 LEU A C 1
ATOM 1141 O O . LEU A 1 150 ? -11.876 10.022 -0.527 1.00 97.88 150 LEU A O 1
ATOM 1145 N N . LEU A 1 151 ? -12.408 10.349 -2.693 1.00 96.06 151 LEU A N 1
ATOM 1146 C CA . LEU A 1 151 ? -11.057 10.725 -3.105 1.00 96.06 151 LEU A CA 1
ATOM 1147 C C . LEU A 1 151 ? -10.595 12.001 -2.390 1.00 96.06 151 LEU A C 1
ATOM 1149 O O . LEU A 1 151 ? -9.502 12.017 -1.827 1.00 96.06 151 LEU A O 1
ATOM 1153 N N . ARG A 1 152 ? -11.424 13.052 -2.350 1.00 97.00 152 ARG A N 1
ATOM 1154 C CA . ARG A 1 152 ? -11.108 14.296 -1.632 1.00 97.00 152 ARG A CA 1
ATOM 1155 C C . ARG A 1 152 ? -10.809 14.032 -0.155 1.00 97.00 152 ARG A C 1
ATOM 1157 O O . ARG A 1 152 ? -9.755 14.438 0.327 1.00 97.00 152 ARG A O 1
ATOM 1164 N N . LEU A 1 153 ? -11.697 13.326 0.547 1.00 95.88 153 LEU A N 1
ATOM 1165 C CA . LEU A 1 153 ? -11.531 13.009 1.970 1.00 95.88 153 LEU A CA 1
ATOM 1166 C C . LEU A 1 153 ? -10.248 12.210 2.231 1.00 95.88 153 LEU A C 1
ATOM 1168 O O . LEU A 1 153 ? -9.531 12.468 3.201 1.00 95.88 153 LEU A O 1
ATOM 1172 N N . TYR A 1 154 ? -9.943 11.247 1.359 1.00 94.06 154 TYR A N 1
ATOM 1173 C CA . TYR A 1 154 ? -8.718 10.463 1.442 1.00 94.06 154 TYR A CA 1
ATOM 1174 C C . TYR A 1 154 ? -7.467 11.326 1.239 1.00 94.06 154 TYR A C 1
ATOM 1176 O O . TYR A 1 154 ? -6.528 11.230 2.028 1.00 94.06 154 TYR A O 1
ATOM 1184 N N . LEU A 1 155 ? -7.455 12.210 0.238 1.00 90.00 155 LEU A N 1
ATOM 1185 C CA . LEU A 1 155 ? -6.333 13.121 -0.007 1.00 90.00 155 LEU A CA 1
ATOM 1186 C C . LEU A 1 155 ? -6.140 14.120 1.141 1.00 90.00 155 LEU A C 1
ATOM 1188 O O . LEU A 1 155 ? -5.005 14.391 1.524 1.00 90.00 155 LEU A O 1
ATOM 1192 N N . GLU A 1 156 ? -7.220 14.613 1.748 1.00 89.44 156 GLU A N 1
ATOM 1193 C CA . GLU A 1 156 ? -7.151 15.425 2.969 1.00 89.44 156 GLU A CA 1
ATOM 1194 C C . GLU A 1 156 ? -6.511 14.644 4.130 1.00 89.44 156 GLU A C 1
ATOM 1196 O O . GLU A 1 156 ? -5.690 15.190 4.868 1.00 89.44 156 GLU A O 1
ATOM 1201 N N . LEU A 1 157 ? -6.849 13.356 4.294 1.00 87.69 157 LEU A N 1
ATOM 1202 C CA . LEU A 1 157 ? -6.216 12.478 5.288 1.00 87.69 157 LEU A CA 1
ATOM 1203 C C . LEU A 1 157 ? -4.720 12.305 5.040 1.00 87.69 157 LEU A C 1
ATOM 1205 O O . LEU A 1 157 ? -3.938 12.406 5.988 1.00 87.69 157 LEU A O 1
ATOM 1209 N N . GLN A 1 158 ? -4.312 12.078 3.793 1.00 82.81 158 GLN A N 1
ATOM 1210 C CA . GLN A 1 158 ? -2.894 11.963 3.455 1.00 82.81 158 GLN A CA 1
ATOM 1211 C C . GLN A 1 158 ? -2.158 13.292 3.658 1.00 82.81 158 GLN A C 1
ATOM 1213 O O . GLN A 1 158 ? -1.128 13.317 4.324 1.00 82.81 158 GLN A O 1
ATOM 1218 N N . GLY A 1 159 ? -2.727 14.414 3.212 1.00 80.25 159 GLY A N 1
ATOM 1219 C CA . GLY A 1 159 ? -2.120 15.736 3.378 1.00 80.25 159 GLY A CA 1
ATOM 1220 C C . GLY A 1 159 ? -1.926 16.138 4.845 1.00 80.25 159 GLY A C 1
ATOM 1221 O O . GLY A 1 159 ? -0.903 16.734 5.196 1.00 80.25 159 GLY A O 1
ATOM 1222 N N . GLU A 1 160 ? -2.858 15.772 5.730 1.00 76.88 160 GLU A N 1
ATOM 1223 C CA . GLU A 1 160 ? -2.682 15.958 7.174 1.00 76.88 160 GLU A CA 1
ATOM 1224 C C . GLU A 1 160 ? -1.567 15.067 7.734 1.00 76.88 160 GLU A C 1
ATOM 1226 O O . GLU A 1 160 ? -0.743 15.550 8.513 1.00 76.88 160 GLU A O 1
ATOM 1231 N N . ARG A 1 161 ? -1.492 13.795 7.319 1.00 70.81 161 ARG A N 1
ATOM 1232 C CA . ARG A 1 161 ? -0.403 12.885 7.715 1.00 70.81 161 ARG A CA 1
ATOM 1233 C C . ARG A 1 161 ? 0.960 13.388 7.238 1.00 70.81 161 ARG A C 1
ATOM 1235 O O . ARG A 1 161 ? 1.919 13.344 8.006 1.00 70.81 161 ARG A O 1
ATOM 1242 N N . ASP A 1 162 ? 1.034 13.930 6.028 1.00 64.50 162 ASP A N 1
ATOM 1243 C CA . ASP A 1 162 ? 2.258 14.489 5.453 1.00 64.50 162 ASP A CA 1
ATOM 1244 C C . ASP A 1 162 ? 2.682 15.788 6.126 1.00 64.50 162 ASP A C 1
ATOM 1246 O O . ASP A 1 162 ? 3.873 16.032 6.306 1.00 64.50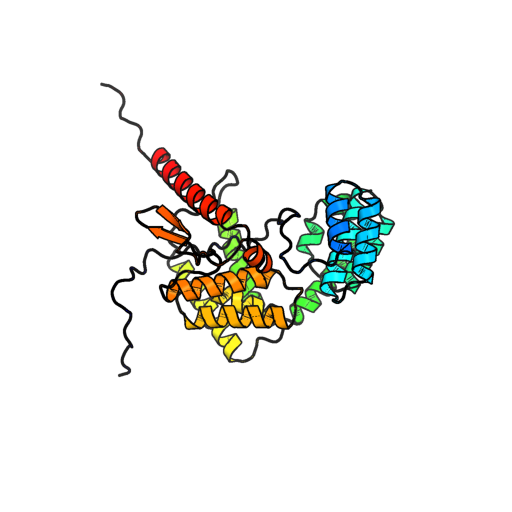 162 ASP A O 1
ATOM 1250 N N . THR A 1 163 ? 1.725 16.638 6.498 1.00 63.22 163 THR A N 1
ATOM 1251 C CA . THR A 1 163 ? 2.005 17.858 7.269 1.00 63.22 163 THR A CA 1
ATOM 1252 C C . THR A 1 163 ? 2.594 17.492 8.622 1.00 63.22 163 THR A C 1
ATOM 1254 O O . THR A 1 163 ? 3.671 17.971 8.970 1.00 63.22 163 THR A O 1
ATOM 1257 N N . VAL A 1 164 ? 1.961 16.543 9.320 1.00 56.53 164 VAL A N 1
ATOM 1258 C CA . VAL A 1 164 ? 2.497 15.989 10.567 1.00 56.53 164 VAL A CA 1
ATOM 1259 C C . VAL A 1 164 ? 3.892 15.394 10.342 1.00 56.53 164 VAL A C 1
ATOM 1261 O O . VAL A 1 164 ? 4.769 15.589 11.175 1.00 56.53 164 VAL A O 1
ATOM 1264 N N . ALA A 1 165 ? 4.141 14.720 9.214 1.00 49.28 165 ALA A N 1
ATOM 1265 C CA . ALA A 1 165 ? 5.451 14.156 8.894 1.00 49.28 165 ALA A CA 1
ATOM 1266 C C . ALA A 1 165 ? 6.531 15.205 8.543 1.00 49.28 165 ALA A C 1
ATOM 1268 O O . ALA A 1 165 ? 7.705 14.945 8.804 1.00 49.28 165 ALA A O 1
ATOM 1269 N N . ARG A 1 166 ? 6.171 16.358 7.952 1.00 45.31 166 ARG A N 1
ATOM 1270 C CA . ARG A 1 166 ? 7.096 17.416 7.481 1.00 45.31 166 ARG A CA 1
ATOM 1271 C C . ARG A 1 166 ? 7.409 18.499 8.509 1.00 45.31 166 ARG A C 1
ATOM 1273 O O . ARG A 1 166 ? 8.527 19.002 8.519 1.00 45.31 166 ARG A O 1
ATOM 1280 N N . GLU A 1 167 ? 6.454 18.868 9.360 1.00 39.00 167 GLU A N 1
ATOM 1281 C CA . GLU A 1 167 ? 6.670 19.838 10.454 1.00 39.00 167 GLU A CA 1
ATOM 1282 C C . GLU A 1 167 ? 7.599 19.284 11.553 1.00 39.00 167 GLU A C 1
ATOM 1284 O O . GLU A 1 167 ? 8.030 19.993 12.461 1.00 39.00 167 GLU A O 1
ATOM 1289 N N . LEU A 1 168 ? 7.973 18.014 11.412 1.00 35.66 168 LEU A N 1
ATOM 1290 C CA . LEU A 1 168 ? 8.970 17.305 12.186 1.00 35.66 168 LEU A CA 1
ATOM 1291 C C . LEU A 1 168 ? 10.370 17.415 11.544 1.00 35.66 168 LEU A C 1
ATOM 1293 O O . LEU A 1 168 ? 10.561 16.961 10.415 1.00 35.66 168 LEU A O 1
ATOM 1297 N N . PRO A 1 169 ? 11.389 17.963 12.238 1.00 31.19 169 PRO A N 1
ATOM 1298 C CA . PRO A 1 169 ? 12.728 18.125 11.672 1.00 31.19 169 PRO A CA 1
ATOM 1299 C C . PRO A 1 169 ? 13.359 16.799 11.211 1.00 31.19 169 PRO A C 1
ATOM 1301 O O . PRO A 1 169 ? 13.327 15.790 11.919 1.00 31.19 169 PRO A O 1
ATOM 1304 N N . ALA A 1 170 ? 14.043 16.836 10.059 1.00 33.50 170 ALA A N 1
ATOM 1305 C CA . ALA A 1 170 ? 14.688 15.698 9.386 1.00 33.50 170 ALA A CA 1
ATOM 1306 C C . ALA A 1 170 ? 15.823 14.998 10.177 1.00 33.50 170 ALA A C 1
ATOM 1308 O O . ALA A 1 170 ? 16.385 14.004 9.715 1.00 33.50 170 ALA A O 1
ATOM 1309 N N . THR A 1 171 ? 16.139 15.441 11.394 1.00 32.50 171 THR A N 1
ATOM 1310 C CA . THR A 1 171 ? 16.975 14.704 12.349 1.00 32.50 171 THR A CA 1
ATOM 1311 C C . THR A 1 171 ? 16.096 13.865 13.277 1.00 32.50 171 THR A C 1
ATOM 1313 O O . THR A 1 171 ? 15.732 14.309 14.360 1.00 32.50 171 THR A O 1
ATOM 1316 N N . GLY A 1 172 ? 15.736 12.643 12.873 1.00 36.84 172 GLY A N 1
ATOM 1317 C CA . GLY A 1 172 ? 15.243 11.603 13.794 1.00 36.84 172 GLY A CA 1
ATOM 1318 C C . GLY A 1 172 ? 13.960 11.897 14.594 1.00 36.84 172 GLY A C 1
ATOM 1319 O O . GLY A 1 172 ? 13.573 11.073 15.427 1.00 36.84 172 GLY A O 1
ATOM 1320 N N . ALA A 1 173 ? 13.261 13.003 14.343 1.00 35.50 173 ALA A N 1
ATOM 1321 C CA . ALA A 1 173 ? 12.047 13.375 15.048 1.00 35.50 173 ALA A CA 1
ATOM 1322 C C . ALA A 1 173 ? 10.840 12.716 14.368 1.00 35.50 173 ALA A C 1
ATOM 1324 O O . ALA A 1 173 ? 10.292 13.207 13.395 1.00 35.50 173 ALA A O 1
ATOM 1325 N N . ARG A 1 174 ? 10.434 11.548 14.871 1.00 44.97 174 ARG A N 1
ATOM 1326 C CA . ARG A 1 174 ? 9.031 11.130 14.779 1.00 44.97 174 ARG A CA 1
ATOM 1327 C C . ARG A 1 174 ? 8.389 11.654 16.055 1.00 44.97 174 ARG A C 1
ATOM 1329 O O . ARG A 1 174 ? 8.796 11.194 17.125 1.00 44.97 174 ARG A O 1
ATOM 1336 N N . ASP A 1 175 ? 7.396 12.534 15.976 1.00 41.88 175 ASP A N 1
ATOM 1337 C CA . ASP A 1 175 ? 6.526 12.876 17.112 1.00 41.88 175 ASP A CA 1
ATOM 1338 C C . ASP A 1 175 ? 5.575 11.722 17.452 1.00 41.88 175 ASP A C 1
ATOM 1340 O O . ASP A 1 175 ? 4.384 11.873 17.676 1.00 41.88 175 ASP A O 1
ATOM 1344 N N . ALA A 1 176 ? 6.137 10.525 17.591 1.00 35.12 176 ALA A N 1
ATOM 1345 C CA . ALA A 1 176 ? 5.510 9.416 18.282 1.00 35.12 176 ALA A CA 1
ATOM 1346 C C . ALA A 1 176 ? 5.822 9.519 19.783 1.00 35.12 176 ALA A C 1
ATOM 1348 O O . ALA A 1 176 ? 6.297 8.584 20.408 1.00 35.12 176 ALA A O 1
ATOM 1349 N N . GLY A 1 177 ? 5.616 10.700 20.361 1.00 35.38 177 GLY A N 1
ATOM 1350 C CA . GLY A 1 177 ? 5.495 10.860 21.803 1.00 35.38 177 GLY A CA 1
ATOM 1351 C C . GLY A 1 177 ? 4.474 11.941 22.071 1.00 35.38 177 GLY A C 1
ATOM 1352 O O . GLY A 1 177 ? 4.845 13.095 22.220 1.00 35.38 177 GLY A O 1
ATOM 1353 N N . ALA A 1 178 ? 3.207 11.530 22.070 1.00 40.16 178 ALA A N 1
ATOM 1354 C CA . ALA A 1 178 ? 2.094 12.213 22.714 1.00 40.16 178 ALA A CA 1
ATOM 1355 C C . ALA A 1 178 ? 2.051 13.746 22.551 1.00 40.16 178 ALA A C 1
ATOM 1357 O O . ALA A 1 178 ? 1.894 14.464 23.538 1.00 40.16 178 ALA A O 1
ATOM 1358 N N . VAL A 1 179 ? 2.081 14.266 21.318 1.00 42.31 179 VAL A N 1
ATOM 1359 C CA . VAL A 1 179 ? 1.243 15.447 21.078 1.00 42.31 179 VAL A CA 1
ATOM 1360 C C . VAL A 1 179 ? -0.170 14.895 21.039 1.00 42.31 179 VAL A C 1
ATOM 1362 O O . VAL A 1 179 ? -0.557 14.230 20.080 1.00 42.31 179 VAL A O 1
ATOM 1365 N N . ALA A 1 180 ? -0.903 15.063 22.142 1.00 48.59 180 ALA A N 1
ATOM 1366 C CA . ALA A 1 180 ? -2.315 14.721 22.162 1.00 48.59 180 ALA A CA 1
ATOM 1367 C C . ALA A 1 180 ? -2.969 15.396 20.945 1.00 48.59 180 ALA A C 1
ATOM 1369 O O . ALA A 1 180 ? -2.726 16.592 20.737 1.00 48.59 180 ALA A O 1
ATOM 1370 N N . PRO A 1 181 ? -3.738 14.662 20.122 1.00 61.66 181 PRO A N 1
ATOM 1371 C CA . PRO A 1 181 ? -4.366 15.258 18.958 1.00 61.66 181 PRO A CA 1
ATOM 1372 C C . PRO A 1 181 ? -5.159 16.486 19.404 1.00 61.66 181 PRO A C 1
ATOM 1374 O O . PRO A 1 181 ? -5.921 16.433 20.374 1.00 61.66 181 PRO A O 1
ATOM 1377 N N . THR A 1 182 ? -4.925 17.620 18.742 1.00 70.38 182 THR A N 1
ATOM 1378 C CA . THR A 1 182 ? -5.616 18.864 19.089 1.00 70.38 182 THR A CA 1
ATOM 1379 C C . THR A 1 182 ? -7.121 18.666 18.929 1.00 70.38 182 THR A C 1
ATOM 1381 O O . THR A 1 182 ? -7.565 17.866 18.103 1.00 70.38 182 THR A O 1
ATOM 1384 N N . ALA A 1 183 ? -7.930 19.412 19.685 1.00 75.75 183 ALA A N 1
ATOM 1385 C CA . ALA A 1 183 ? -9.387 19.329 19.564 1.00 75.75 183 ALA A CA 1
ATOM 1386 C C . ALA A 1 183 ? -9.853 19.515 18.106 1.00 75.75 183 ALA A C 1
ATOM 1388 O O . ALA A 1 183 ? -10.697 18.764 17.628 1.00 75.75 183 ALA A O 1
ATOM 1389 N N . ALA A 1 184 ? -9.212 20.433 17.374 1.00 78.69 184 ALA A N 1
ATOM 1390 C CA . ALA A 1 184 ? -9.485 20.678 15.963 1.00 78.69 184 ALA A CA 1
ATOM 1391 C C . ALA A 1 184 ? -9.143 19.477 15.061 1.00 78.69 184 ALA A C 1
ATOM 1393 O O . ALA A 1 184 ? -9.870 19.200 14.110 1.00 78.69 184 ALA A O 1
ATOM 1394 N N . TRP A 1 185 ? -8.054 18.750 15.341 1.00 76.75 185 TRP A N 1
ATOM 1395 C CA . TRP A 1 185 ? -7.729 17.520 14.611 1.00 76.75 185 TRP A CA 1
ATOM 1396 C C . TRP A 1 185 ? -8.782 16.438 14.860 1.00 76.75 185 TRP A C 1
ATOM 1398 O O . TRP A 1 185 ? -9.263 15.812 13.918 1.00 76.75 185 TRP A O 1
ATOM 1408 N N . VAL A 1 186 ? -9.183 16.246 16.123 1.00 79.12 186 VAL A N 1
ATOM 1409 C CA . VAL A 1 186 ? -10.199 15.248 16.493 1.00 79.12 186 VAL A CA 1
ATOM 1410 C C . VAL A 1 186 ? -11.527 15.554 15.805 1.00 79.12 186 VAL A C 1
ATOM 1412 O O . VAL A 1 186 ? -12.146 14.649 15.249 1.00 79.12 186 VAL A O 1
ATOM 1415 N N . GLU A 1 187 ? -11.936 16.822 15.801 1.00 83.75 187 GLU A N 1
ATOM 1416 C CA . GLU A 1 187 ? -13.163 17.285 15.155 1.00 83.75 187 GLU A CA 1
ATOM 1417 C C . GLU A 1 187 ? -13.154 17.018 13.644 1.00 83.75 187 GLU A C 1
ATOM 1419 O O . GLU A 1 187 ? -14.075 16.379 13.136 1.00 83.75 187 GLU A O 1
ATOM 1424 N N . ARG A 1 188 ? -12.082 17.392 12.930 1.00 87.00 188 ARG A N 1
ATOM 1425 C CA . ARG A 1 188 ? -11.955 17.104 11.488 1.00 87.00 188 ARG A CA 1
ATOM 1426 C C . ARG A 1 188 ? -11.933 15.608 11.194 1.00 87.00 188 ARG A C 1
ATOM 1428 O O . ARG A 1 188 ? -12.605 15.145 10.275 1.00 87.00 188 ARG A O 1
ATOM 1435 N N . SER A 1 189 ? -11.212 14.824 11.993 1.00 85.38 189 SER A N 1
ATOM 1436 C CA . SER A 1 189 ? -11.183 13.366 11.854 1.00 85.38 189 SER A CA 1
ATOM 1437 C C . SER A 1 189 ? -12.539 12.714 12.131 1.00 85.38 189 SER A C 1
ATOM 1439 O O . SER A 1 189 ? -12.836 11.673 11.549 1.00 85.38 189 SER A O 1
ATOM 1441 N N . LEU A 1 190 ? -13.375 13.277 13.008 1.00 88.81 190 LEU A N 1
ATOM 1442 C CA . LEU A 1 190 ? -14.757 12.824 13.204 1.00 88.81 190 LEU A CA 1
ATOM 1443 C C . LEU A 1 190 ? -15.642 13.195 12.009 1.00 88.81 190 LEU A C 1
ATOM 1445 O O . LEU A 1 190 ? -16.314 12.313 11.479 1.00 88.81 190 LEU A O 1
ATOM 1449 N N . ALA A 1 191 ? -15.585 14.448 11.550 1.00 92.50 191 ALA A N 1
ATOM 1450 C CA . ALA A 1 191 ? -16.380 14.928 10.421 1.00 92.50 191 ALA A CA 1
ATOM 1451 C C . ALA A 1 191 ? -16.104 14.127 9.137 1.00 92.50 191 ALA A C 1
ATOM 1453 O O . ALA A 1 191 ? -17.037 13.640 8.503 1.00 92.50 191 ALA A O 1
ATOM 1454 N N . ARG A 1 192 ? -14.826 13.887 8.803 1.00 93.38 192 ARG A N 1
ATOM 1455 C CA . ARG A 1 192 ? -14.455 13.069 7.633 1.00 93.38 192 ARG A CA 1
ATOM 1456 C C . ARG A 1 192 ? -14.986 11.641 7.713 1.00 93.38 192 ARG A C 1
ATOM 1458 O O . ARG A 1 192 ? -15.418 11.097 6.703 1.00 93.38 192 ARG A O 1
ATOM 1465 N N . ARG A 1 193 ? -14.947 11.020 8.898 1.00 93.31 193 ARG A N 1
ATOM 1466 C CA . ARG A 1 193 ? -15.471 9.658 9.106 1.00 93.31 193 ARG A CA 1
ATOM 1467 C C . ARG A 1 193 ? -16.980 9.602 8.940 1.00 93.31 193 ARG A C 1
ATOM 1469 O O . ARG A 1 193 ? -17.483 8.687 8.298 1.00 93.31 193 ARG A O 1
ATOM 1476 N N . GLU A 1 194 ? -17.688 10.573 9.510 1.00 94.94 194 GLU A N 1
ATOM 1477 C CA . GLU A 1 194 ? -19.139 10.674 9.379 1.00 94.94 194 GLU A CA 1
ATOM 1478 C C . GLU A 1 194 ? -19.552 10.856 7.916 1.00 94.94 194 GLU A C 1
ATOM 1480 O O . GLU A 1 194 ? -20.431 10.138 7.435 1.00 94.94 194 GLU A O 1
ATOM 1485 N N . GLU A 1 195 ? -18.859 11.730 7.185 1.00 97.25 195 GLU A N 1
ATOM 1486 C CA . GLU A 1 195 ? -19.089 11.924 5.756 1.00 97.25 195 GLU A CA 1
ATOM 1487 C C . GLU A 1 195 ? -18.795 10.644 4.960 1.00 97.25 195 GLU A C 1
ATOM 1489 O O . GLU A 1 195 ? -19.660 10.170 4.224 1.00 97.25 195 GLU A O 1
ATOM 1494 N N . ALA A 1 196 ? -17.632 10.016 5.169 1.00 97.06 196 ALA A N 1
ATOM 1495 C CA . ALA A 1 196 ? -17.261 8.766 4.505 1.00 97.06 196 ALA A CA 1
ATOM 1496 C C . ALA A 1 196 ? -18.286 7.646 4.750 1.00 97.06 196 ALA A C 1
ATOM 1498 O O . ALA A 1 196 ? -18.715 6.980 3.808 1.00 97.06 196 ALA A O 1
ATOM 1499 N N . ALA A 1 197 ? -18.732 7.464 5.996 1.00 95.69 197 ALA A N 1
ATOM 1500 C CA . ALA A 1 197 ? -19.769 6.493 6.336 1.00 95.69 197 ALA A CA 1
ATOM 1501 C C . ALA A 1 197 ? -21.103 6.809 5.631 1.00 95.69 197 ALA A C 1
ATOM 1503 O O . ALA A 1 197 ? -21.782 5.898 5.149 1.00 95.69 197 ALA A O 1
ATOM 1504 N N . GLY A 1 198 ? -21.456 8.094 5.518 1.00 97.50 198 GLY A N 1
ATOM 1505 C CA . GLY A 1 198 ? -22.604 8.561 4.743 1.00 97.50 198 GLY A CA 1
ATOM 1506 C C . GLY A 1 198 ? -22.509 8.174 3.265 1.00 97.50 198 GLY A C 1
ATOM 1507 O O . GLY A 1 198 ? -23.438 7.564 2.735 1.00 97.50 198 GLY A O 1
ATOM 1508 N N . LEU A 1 199 ? -21.371 8.439 2.621 1.00 98.19 199 LEU A N 1
ATOM 1509 C CA . LEU A 1 199 ? -21.117 8.093 1.216 1.00 98.19 199 LEU A CA 1
ATOM 1510 C C . LEU A 1 199 ? -21.211 6.576 0.972 1.00 98.19 199 LEU A C 1
ATOM 1512 O O . LEU A 1 199 ? -21.842 6.136 0.008 1.00 98.19 199 LEU A O 1
ATOM 1516 N N . VAL A 1 200 ? -20.659 5.766 1.882 1.00 97.88 200 VAL A N 1
ATOM 1517 C CA . VAL A 1 200 ? -20.781 4.299 1.835 1.00 97.88 200 VAL A CA 1
ATOM 1518 C C . VAL A 1 200 ? -22.250 3.875 1.917 1.00 97.88 200 VAL A C 1
ATOM 1520 O O . VAL A 1 200 ? -22.705 3.080 1.097 1.00 97.88 200 VAL A O 1
ATOM 1523 N N . SER A 1 201 ? -23.022 4.441 2.853 1.00 97.19 201 SER A N 1
ATOM 1524 C CA . SER A 1 201 ? -24.446 4.107 3.031 1.00 97.19 201 SER A CA 1
ATOM 1525 C C . SER A 1 201 ? -25.327 4.475 1.829 1.00 97.19 201 SER A C 1
ATOM 1527 O O . SER A 1 201 ? -26.355 3.844 1.596 1.00 97.19 201 SER A O 1
ATOM 1529 N N . GLN A 1 202 ? -24.903 5.462 1.039 1.00 97.69 202 GLN A N 1
ATOM 1530 C CA . GLN A 1 202 ? -25.565 5.889 -0.194 1.00 97.69 202 GLN A CA 1
ATOM 1531 C C . GLN A 1 202 ? -25.213 5.002 -1.400 1.00 97.69 202 GLN A C 1
ATOM 1533 O O . GLN A 1 202 ? -25.697 5.253 -2.501 1.00 97.69 202 GLN A O 1
ATOM 1538 N N . GLY A 1 203 ? -24.359 3.986 -1.224 1.00 97.06 203 GLY A N 1
ATOM 1539 C CA . GLY A 1 203 ? -23.919 3.110 -2.309 1.00 97.06 203 GLY A CA 1
ATOM 1540 C C . GLY A 1 203 ? -22.935 3.776 -3.274 1.00 97.06 203 GLY A C 1
ATOM 1541 O O . GLY A 1 203 ? -22.851 3.377 -4.433 1.00 97.06 203 GLY A O 1
ATOM 1542 N N . ARG A 1 204 ? -22.197 4.803 -2.826 1.00 97.62 204 ARG A N 1
ATOM 1543 C CA . ARG A 1 204 ? -21.258 5.547 -3.686 1.00 97.62 204 ARG A CA 1
ATOM 1544 C C . ARG A 1 204 ? -19.927 4.840 -3.937 1.00 97.62 204 ARG A C 1
ATOM 1546 O O . ARG A 1 204 ? -19.224 5.202 -4.875 1.00 97.62 204 ARG A O 1
ATOM 1553 N N . VAL A 1 205 ? -19.607 3.813 -3.150 1.00 97.75 205 VAL A N 1
ATOM 1554 C CA . VAL A 1 205 ? -18.432 2.954 -3.351 1.00 97.75 205 VAL A CA 1
ATOM 1555 C C . VAL A 1 205 ? -18.631 2.114 -4.612 1.00 97.75 205 VAL A C 1
ATOM 1557 O O . VAL A 1 205 ? -19.367 1.126 -4.597 1.00 97.75 205 VAL A O 1
ATOM 1560 N N . ARG A 1 206 ? -17.999 2.515 -5.719 1.00 96.31 206 ARG A N 1
ATOM 1561 C CA . ARG A 1 206 ? -18.197 1.888 -7.035 1.00 96.31 206 ARG A CA 1
ATOM 1562 C C . ARG A 1 206 ? -16.944 1.212 -7.549 1.00 96.31 206 ARG A C 1
ATOM 1564 O O . ARG A 1 206 ? -17.079 0.181 -8.200 1.00 96.31 206 ARG A O 1
ATOM 1571 N N . GLN A 1 207 ? -15.762 1.710 -7.214 1.00 97.31 207 GLN A N 1
ATOM 1572 C CA . GLN A 1 207 ? -14.469 1.129 -7.577 1.00 97.31 207 GLN A CA 1
ATOM 1573 C C . GLN A 1 207 ? -13.784 0.447 -6.379 1.00 97.31 207 GLN A C 1
ATOM 1575 O O . GLN A 1 207 ? -14.122 0.748 -5.230 1.00 97.31 207 GLN A O 1
ATOM 1580 N N . PRO A 1 208 ? -12.840 -0.484 -6.613 1.00 96.75 208 PRO A N 1
ATOM 1581 C CA . PRO A 1 208 ? -12.004 -1.056 -5.551 1.00 96.75 208 PRO A CA 1
ATOM 1582 C C . PRO A 1 208 ? -11.302 0.021 -4.710 1.00 96.75 208 PRO A C 1
ATOM 1584 O O . PRO A 1 208 ? -11.290 -0.049 -3.482 1.00 96.75 208 PRO A O 1
ATOM 1587 N N . GLU A 1 209 ? -10.796 1.063 -5.359 1.00 96.38 209 GLU A N 1
ATOM 1588 C CA . GLU A 1 209 ? -10.099 2.180 -4.730 1.00 96.38 209 GLU A CA 1
ATOM 1589 C C . GLU A 1 209 ? -11.045 3.061 -3.910 1.00 96.38 209 GLU A C 1
ATOM 1591 O O . GLU A 1 209 ? -10.645 3.545 -2.856 1.00 96.38 209 GLU A O 1
ATOM 1596 N N . ASP A 1 210 ? -12.320 3.202 -4.299 1.00 98.38 210 ASP A N 1
ATOM 1597 C CA . ASP A 1 210 ? -13.324 3.871 -3.456 1.00 98.38 210 ASP A CA 1
ATOM 1598 C C . ASP A 1 210 ? -13.498 3.123 -2.128 1.00 98.38 210 ASP A C 1
ATOM 1600 O O . ASP A 1 210 ? -13.582 3.735 -1.060 1.00 98.38 210 ASP A O 1
ATOM 1604 N N . ALA A 1 211 ? -13.534 1.786 -2.188 1.00 98.50 211 ALA A N 1
ATOM 1605 C CA . ALA A 1 211 ? -13.658 0.946 -1.003 1.00 98.50 211 ALA A CA 1
ATOM 1606 C C . ALA A 1 211 ? -12.407 1.071 -0.124 1.00 98.50 211 ALA A C 1
ATOM 1608 O O . ALA A 1 211 ? -12.521 1.242 1.089 1.00 98.50 211 ALA A O 1
ATOM 1609 N N . PHE A 1 212 ? -11.218 1.074 -0.730 1.00 98.00 212 PHE A N 1
ATOM 1610 C CA . PHE A 1 212 ? -9.962 1.329 -0.028 1.00 98.00 212 PHE A CA 1
ATOM 1611 C C . PHE A 1 212 ? -9.917 2.722 0.625 1.00 98.00 212 PHE A C 1
ATOM 1613 O O . PHE A 1 212 ? -9.579 2.823 1.805 1.00 98.00 212 PHE A O 1
ATOM 1620 N N . HIS A 1 213 ? -10.308 3.785 -0.086 1.00 97.88 213 HIS A N 1
ATOM 1621 C CA . HIS A 1 213 ? -10.361 5.152 0.444 1.00 97.88 213 HIS A CA 1
ATOM 1622 C C . HIS A 1 213 ? -11.312 5.258 1.638 1.00 97.88 213 HIS A C 1
ATOM 1624 O O . HIS A 1 213 ? -10.931 5.764 2.696 1.00 97.88 213 HIS A O 1
ATOM 1630 N N . ALA A 1 214 ? -12.527 4.718 1.509 1.00 98.19 214 ALA A N 1
ATOM 1631 C CA . ALA A 1 214 ? -13.492 4.672 2.601 1.00 98.19 214 ALA A CA 1
ATOM 1632 C C . ALA A 1 214 ? -12.961 3.865 3.799 1.00 98.19 214 ALA A C 1
ATOM 1634 O O . ALA A 1 214 ? -13.063 4.306 4.945 1.00 98.19 214 ALA A O 1
ATOM 1635 N N . ALA A 1 215 ? -12.326 2.716 3.552 1.00 97.81 215 ALA A N 1
ATOM 1636 C CA . ALA A 1 215 ? -11.711 1.912 4.599 1.00 97.81 215 ALA A CA 1
ATOM 1637 C C . ALA A 1 215 ? -10.595 2.679 5.333 1.00 97.81 215 ALA A C 1
ATOM 1639 O O . ALA A 1 215 ? -10.530 2.647 6.562 1.00 97.81 215 ALA A O 1
ATOM 1640 N N . ALA A 1 216 ? -9.759 3.423 4.604 1.00 94.75 216 ALA A N 1
ATOM 1641 C CA . ALA A 1 216 ? -8.658 4.204 5.168 1.00 94.75 216 ALA A CA 1
ATOM 1642 C C . ALA A 1 216 ? -9.147 5.347 6.065 1.00 94.75 216 ALA A C 1
ATOM 1644 O O . ALA A 1 216 ? -8.495 5.669 7.057 1.00 94.75 216 ALA A O 1
ATOM 1645 N N . LEU A 1 217 ? -10.304 5.928 5.745 1.00 94.69 217 LEU A N 1
ATOM 1646 C CA . LEU A 1 217 ? -10.945 6.962 6.557 1.00 94.69 217 LEU A CA 1
ATOM 1647 C C . LEU A 1 217 ? -11.517 6.389 7.861 1.00 94.69 217 LEU A C 1
ATOM 1649 O O . LEU A 1 217 ? -11.480 7.052 8.896 1.00 94.69 217 LEU A O 1
ATOM 1653 N N . LEU A 1 218 ? -12.025 5.154 7.831 1.00 95.31 218 LEU A N 1
ATOM 1654 C CA . LEU A 1 218 ? -12.733 4.530 8.953 1.00 95.31 218 LEU A CA 1
ATOM 1655 C C . LEU A 1 218 ? -11.830 3.708 9.891 1.00 95.31 218 LEU A C 1
ATOM 1657 O O . LEU A 1 218 ? -12.188 3.513 11.055 1.00 95.31 218 LEU A O 1
ATOM 1661 N N . VAL A 1 219 ? -10.666 3.242 9.420 1.00 91.19 219 VAL A N 1
ATOM 1662 C CA . VAL A 1 219 ? -9.811 2.279 10.143 1.00 91.19 219 VAL A CA 1
ATOM 1663 C C . VAL A 1 219 ? -9.322 2.778 11.502 1.00 91.19 219 VAL A C 1
ATOM 1665 O O . VAL A 1 219 ? -9.162 1.978 12.413 1.00 91.19 219 VAL A O 1
ATOM 1668 N N . GLU A 1 220 ? -9.131 4.085 11.691 1.00 83.50 220 GLU A N 1
ATOM 1669 C CA . GLU A 1 220 ? -8.680 4.655 12.972 1.00 83.50 220 GLU A CA 1
ATOM 1670 C C . GLU A 1 220 ? -9.837 4.920 13.953 1.00 83.50 220 GLU A C 1
ATOM 1672 O O . GLU A 1 220 ? -9.642 5.487 15.031 1.00 83.50 220 GLU A O 1
ATOM 1677 N N . SER A 1 221 ? -11.065 4.502 13.632 1.00 88.31 221 SER A N 1
ATOM 1678 C CA . SER A 1 221 ? -12.217 4.824 14.467 1.00 88.31 221 SER A CA 1
ATOM 1679 C C . SER A 1 221 ? -12.227 4.132 15.830 1.00 88.31 221 SER A C 1
ATOM 1681 O O . SER A 1 221 ? -11.832 2.984 15.972 1.00 88.31 221 SER A O 1
ATOM 1683 N N . GLU A 1 222 ? -12.733 4.812 16.855 1.00 87.19 222 GLU A N 1
ATOM 1684 C CA . GLU A 1 222 ? -13.024 4.218 18.167 1.00 87.19 222 GLU A CA 1
ATOM 1685 C C . GLU A 1 222 ? -14.396 3.520 18.218 1.00 87.19 222 GLU A C 1
ATOM 1687 O O . GLU A 1 222 ? -14.777 2.964 19.248 1.00 87.19 222 GLU A O 1
ATOM 1692 N N . ARG A 1 223 ? -15.174 3.559 17.126 1.00 92.25 223 ARG A N 1
ATOM 1693 C CA . ARG A 1 223 ? -16.471 2.881 17.024 1.00 92.25 223 ARG A CA 1
ATOM 1694 C C . ARG A 1 223 ? -16.281 1.488 16.413 1.00 92.25 223 ARG A C 1
ATOM 1696 O O . ARG A 1 223 ? -15.937 1.414 15.233 1.00 92.25 223 ARG A O 1
ATOM 1703 N N . PRO A 1 224 ? -16.591 0.389 17.132 1.00 94.69 224 PRO A N 1
ATOM 1704 C CA . PRO A 1 224 ? -16.413 -0.968 16.605 1.00 94.69 224 PRO A CA 1
ATOM 1705 C C . PRO A 1 224 ? -17.118 -1.217 15.264 1.00 94.69 224 PRO A C 1
ATOM 1707 O O . PRO A 1 224 ? -16.559 -1.873 14.394 1.00 94.69 224 PRO A O 1
ATOM 1710 N N . ALA A 1 225 ? -18.310 -0.643 15.066 1.00 95.38 225 ALA A N 1
ATOM 1711 C CA . ALA A 1 225 ? -19.058 -0.777 13.815 1.00 95.38 225 ALA A CA 1
ATOM 1712 C C . ALA A 1 225 ? -18.340 -0.145 12.607 1.00 95.38 225 ALA A C 1
ATOM 1714 O O . ALA A 1 225 ? -18.379 -0.703 11.515 1.00 95.38 225 ALA A O 1
ATOM 1715 N N . GLU A 1 226 ? -17.656 0.988 12.793 1.00 95.19 226 GLU A N 1
ATOM 1716 C CA . GLU A 1 226 ? -16.893 1.631 11.713 1.00 95.19 226 GLU A CA 1
ATOM 1717 C C . GLU A 1 226 ? -15.618 0.867 11.387 1.00 95.19 226 GLU A C 1
ATOM 1719 O O . GLU A 1 226 ? -15.280 0.713 10.220 1.00 95.19 226 GLU A O 1
ATOM 1724 N N . VAL A 1 227 ? -14.932 0.351 12.406 1.00 96.19 227 VAL A N 1
ATOM 1725 C CA . VAL A 1 227 ? -13.729 -0.465 12.210 1.00 96.19 227 VAL A CA 1
ATOM 1726 C C . VAL A 1 227 ? -14.074 -1.781 11.507 1.00 96.19 227 VAL A C 1
ATOM 1728 O O . VAL A 1 227 ? -13.362 -2.203 10.598 1.00 96.19 227 VAL A O 1
ATOM 1731 N N . ALA A 1 228 ? -15.205 -2.399 11.861 1.00 97.25 228 ALA A N 1
ATOM 1732 C CA . ALA A 1 228 ? -15.721 -3.570 11.157 1.00 97.25 228 ALA A CA 1
ATOM 1733 C C . ALA A 1 228 ? -16.050 -3.253 9.688 1.00 97.25 228 ALA A C 1
ATOM 1735 O O . ALA A 1 228 ? -15.675 -4.019 8.800 1.00 97.25 228 ALA A O 1
ATOM 1736 N N . LEU A 1 229 ? -16.684 -2.104 9.425 1.00 97.44 229 LEU A N 1
ATOM 1737 C CA . LEU A 1 229 ? -16.950 -1.633 8.066 1.00 97.44 229 LEU A CA 1
ATOM 1738 C C . LEU A 1 229 ? -15.652 -1.367 7.285 1.00 97.44 229 LEU A C 1
ATOM 1740 O O . LEU A 1 229 ? -15.569 -1.732 6.117 1.00 97.44 229 LEU A O 1
ATOM 1744 N N . ALA A 1 230 ? -14.620 -0.803 7.918 1.00 97.81 230 ALA A N 1
ATOM 1745 C CA . ALA A 1 230 ? -13.312 -0.600 7.296 1.00 97.81 230 ALA A CA 1
ATOM 1746 C C . ALA A 1 230 ? -12.668 -1.928 6.868 1.00 97.81 230 ALA A C 1
ATOM 1748 O O . ALA A 1 230 ? -12.184 -2.049 5.743 1.00 97.81 230 ALA A O 1
ATOM 1749 N N . ALA A 1 231 ? -12.698 -2.943 7.739 1.00 97.75 231 ALA A N 1
ATOM 1750 C CA . ALA A 1 231 ? -12.183 -4.272 7.412 1.00 97.75 231 ALA A CA 1
ATOM 1751 C C . ALA A 1 231 ? -12.940 -4.896 6.230 1.00 97.75 231 ALA A C 1
ATOM 1753 O O . ALA A 1 231 ? -12.325 -5.497 5.352 1.00 97.75 231 ALA A O 1
ATOM 1754 N N . GLU A 1 232 ? -14.264 -4.744 6.198 1.00 98.25 232 GLU A N 1
ATOM 1755 C CA . GLU A 1 232 ? -15.108 -5.242 5.113 1.00 98.25 232 GLU A CA 1
ATOM 1756 C C . GLU A 1 232 ? -14.807 -4.541 3.783 1.00 98.25 232 GLU A C 1
ATOM 1758 O O . GLU A 1 232 ? -14.505 -5.203 2.794 1.00 98.25 232 GLU A O 1
ATOM 1763 N N . LEU A 1 233 ? -14.785 -3.207 3.767 1.00 98.50 233 LEU A N 1
ATOM 1764 C CA . LEU A 1 233 ? -14.465 -2.418 2.576 1.00 98.50 233 LEU A CA 1
ATOM 1765 C C . LEU A 1 233 ? -13.061 -2.727 2.038 1.00 98.50 233 LEU A C 1
ATOM 1767 O O . LEU A 1 233 ? -12.886 -2.892 0.834 1.00 98.50 233 LEU A O 1
ATOM 1771 N N . GLY A 1 234 ? -12.064 -2.878 2.914 1.00 97.56 234 GLY A N 1
ATOM 1772 C CA . GLY A 1 234 ? -10.716 -3.267 2.499 1.00 97.56 234 GLY A CA 1
ATOM 1773 C C . GLY A 1 234 ? -10.661 -4.672 1.883 1.00 97.56 234 GLY A C 1
ATOM 1774 O O . GLY A 1 234 ? -9.952 -4.885 0.900 1.00 97.56 234 GLY A O 1
ATOM 1775 N N . ARG A 1 235 ? -11.445 -5.633 2.397 1.00 97.69 235 ARG A N 1
ATOM 1776 C CA . ARG A 1 235 ? -11.574 -6.966 1.777 1.00 97.69 235 ARG A CA 1
ATOM 1777 C C . ARG A 1 235 ? -12.300 -6.905 0.438 1.00 97.69 235 ARG A C 1
ATOM 1779 O O . ARG A 1 235 ? -11.873 -7.576 -0.495 1.00 97.69 235 ARG A O 1
ATOM 1786 N N . GLN A 1 236 ? -13.351 -6.094 0.322 1.00 97.69 236 GLN A N 1
ATOM 1787 C CA . GLN A 1 236 ? -14.050 -5.869 -0.946 1.00 97.69 236 GLN A CA 1
ATOM 1788 C C . GLN A 1 236 ? -13.122 -5.261 -2.000 1.00 97.69 236 GLN A C 1
ATOM 1790 O O . GLN A 1 236 ? -13.156 -5.690 -3.153 1.00 97.69 236 GLN A O 1
ATOM 1795 N N . ALA A 1 237 ? -12.271 -4.312 -1.602 1.00 97.00 237 ALA A N 1
ATOM 1796 C CA . ALA A 1 237 ? -11.253 -3.735 -2.468 1.00 97.00 237 ALA A CA 1
ATOM 1797 C C . ALA A 1 237 ? -10.327 -4.830 -3.021 1.00 97.00 237 ALA A C 1
ATOM 1799 O O . ALA A 1 237 ? -10.243 -4.994 -4.232 1.00 97.00 237 ALA A O 1
ATOM 1800 N N . LEU A 1 238 ? -9.745 -5.662 -2.149 1.00 94.31 238 LEU A N 1
ATOM 1801 C CA . LEU A 1 238 ? -8.852 -6.763 -2.546 1.00 94.31 238 LEU A CA 1
ATOM 1802 C C . LEU A 1 238 ? -9.540 -7.859 -3.371 1.00 94.31 238 LEU A C 1
ATOM 1804 O O . LEU A 1 238 ? -8.915 -8.465 -4.236 1.00 94.31 238 LEU A O 1
ATOM 1808 N N . ALA A 1 239 ? -10.816 -8.139 -3.103 1.00 95.06 239 ALA A N 1
ATOM 1809 C CA . ALA A 1 239 ? -11.576 -9.134 -3.855 1.00 95.06 239 ALA A CA 1
ATOM 1810 C C . ALA A 1 239 ? -11.835 -8.689 -5.302 1.00 95.06 239 ALA A C 1
ATOM 1812 O O . ALA A 1 239 ? -11.913 -9.525 -6.201 1.00 95.06 239 ALA A O 1
ATOM 1813 N N . ARG A 1 240 ? -11.990 -7.379 -5.522 1.00 94.81 240 ARG A N 1
ATOM 1814 C CA . ARG A 1 240 ? -12.250 -6.794 -6.842 1.00 94.81 240 ARG A CA 1
ATOM 1815 C C . ARG A 1 240 ? -10.973 -6.396 -7.574 1.00 94.81 240 ARG A C 1
ATOM 1817 O O . ARG A 1 240 ? -10.939 -6.495 -8.796 1.00 94.81 240 ARG A O 1
ATOM 1824 N N . ASP A 1 241 ? -9.953 -5.980 -6.834 1.00 92.69 241 ASP A N 1
ATOM 1825 C CA . ASP A 1 241 ? -8.607 -5.726 -7.330 1.00 92.69 241 ASP A CA 1
ATOM 1826 C C . ASP A 1 241 ? -7.544 -6.341 -6.396 1.00 92.69 241 ASP A C 1
ATOM 1828 O O . ASP A 1 241 ? -7.123 -5.725 -5.410 1.00 92.69 241 ASP A O 1
ATOM 1832 N N . PRO A 1 242 ? -7.061 -7.554 -6.717 1.00 89.81 242 PRO A N 1
ATOM 1833 C CA . PRO A 1 242 ? -5.984 -8.193 -5.968 1.00 89.81 242 PRO A CA 1
ATOM 1834 C C . PRO A 1 242 ? -4.624 -7.479 -6.084 1.00 89.81 242 PRO A C 1
ATOM 1836 O O . PRO A 1 242 ? -3.731 -7.764 -5.281 1.00 89.81 242 PRO A O 1
ATOM 1839 N N . ASP A 1 243 ? -4.442 -6.574 -7.059 1.00 87.94 243 ASP A N 1
ATOM 1840 C CA . ASP A 1 243 ? -3.223 -5.769 -7.223 1.00 87.94 243 ASP A CA 1
ATOM 1841 C C . ASP A 1 243 ? -3.189 -4.531 -6.317 1.00 87.94 243 ASP A C 1
ATOM 1843 O O . ASP A 1 243 ? -2.114 -3.943 -6.147 1.00 87.94 243 ASP A O 1
ATOM 1847 N N . LEU A 1 244 ? -4.299 -4.184 -5.650 1.00 89.44 244 LEU A N 1
ATOM 1848 C CA . LEU A 1 244 ? -4.374 -3.088 -4.681 1.00 89.44 244 LEU A CA 1
ATOM 1849 C C . LEU A 1 244 ? -3.733 -3.472 -3.336 1.00 89.44 244 LEU A C 1
ATOM 1851 O O . LEU A 1 244 ? -4.359 -3.489 -2.275 1.00 89.44 244 LEU A O 1
ATOM 1855 N N . LEU A 1 245 ? -2.438 -3.789 -3.370 1.00 86.12 245 LEU A N 1
ATOM 1856 C CA . LEU A 1 245 ? -1.687 -4.332 -2.236 1.00 86.12 245 LEU A CA 1
ATOM 1857 C C . LEU A 1 245 ? -1.706 -3.429 -0.994 1.00 86.12 245 LEU A C 1
ATOM 1859 O O . LEU A 1 245 ? -1.612 -3.940 0.120 1.00 86.12 245 LEU A O 1
ATOM 1863 N N . ALA A 1 246 ? -1.876 -2.114 -1.166 1.00 87.00 246 ALA A N 1
ATOM 1864 C CA . ALA A 1 246 ? -2.005 -1.156 -0.066 1.00 87.00 246 ALA A CA 1
ATOM 1865 C C . ALA A 1 246 ? -3.214 -1.445 0.849 1.00 87.00 246 ALA A C 1
ATOM 1867 O O . ALA A 1 246 ? -3.191 -1.096 2.030 1.00 87.00 246 ALA A O 1
ATOM 1868 N N . ALA A 1 247 ? -4.248 -2.129 0.347 1.00 92.12 247 ALA A N 1
ATOM 1869 C CA . ALA A 1 247 ? -5.408 -2.514 1.143 1.00 92.12 247 ALA A CA 1
ATOM 1870 C C . ALA A 1 247 ? -5.109 -3.649 2.141 1.00 92.12 247 ALA A C 1
ATOM 1872 O O . ALA A 1 247 ? -5.806 -3.772 3.147 1.00 92.12 247 ALA A O 1
ATOM 1873 N N . ARG A 1 248 ? -4.060 -4.457 1.930 1.00 92.31 248 ARG A N 1
ATOM 1874 C CA . ARG A 1 248 ? -3.714 -5.576 2.826 1.00 92.31 248 ARG A CA 1
ATOM 1875 C C . ARG A 1 248 ? -3.348 -5.128 4.250 1.00 92.31 248 ARG A C 1
ATOM 1877 O O . ARG A 1 248 ? -4.054 -5.533 5.179 1.00 92.31 248 ARG A O 1
ATOM 1884 N N . PRO A 1 249 ? -2.338 -4.261 4.463 1.00 90.31 249 PRO A N 1
ATOM 1885 C CA . PRO A 1 249 ? -1.998 -3.814 5.813 1.00 90.31 249 PRO A CA 1
ATOM 1886 C C . PRO A 1 249 ? -3.146 -3.030 6.458 1.00 90.31 249 PRO A C 1
ATOM 1888 O O . PRO A 1 249 ? -3.323 -3.079 7.676 1.00 90.31 249 PRO A O 1
ATOM 1891 N N . LEU A 1 250 ? -3.972 -2.354 5.653 1.00 92.50 250 LEU A N 1
ATOM 1892 C CA . LEU A 1 250 ? -5.170 -1.666 6.121 1.00 92.50 250 LEU A CA 1
ATOM 1893 C C . LEU A 1 250 ? -6.189 -2.648 6.711 1.00 92.50 250 LEU A C 1
ATOM 1895 O O . LEU A 1 250 ? -6.663 -2.429 7.826 1.00 92.50 250 LEU A O 1
ATOM 1899 N N . VAL A 1 251 ? -6.501 -3.744 6.012 1.00 96.19 251 VAL A N 1
ATOM 1900 C CA . VAL A 1 251 ? -7.424 -4.775 6.516 1.00 96.19 251 VAL A CA 1
ATOM 1901 C C . VAL A 1 251 ? -6.892 -5.399 7.801 1.00 96.19 251 VAL A C 1
ATOM 1903 O O . VAL A 1 251 ? -7.646 -5.524 8.765 1.00 96.19 251 VAL A O 1
ATOM 1906 N N . ALA A 1 252 ? -5.605 -5.751 7.850 1.00 94.12 252 ALA A N 1
ATOM 1907 C CA . ALA A 1 252 ? -5.001 -6.308 9.060 1.00 94.12 252 ALA A CA 1
ATOM 1908 C C . ALA A 1 252 ? -5.071 -5.325 10.242 1.00 94.12 252 ALA A C 1
ATOM 1910 O O . ALA A 1 252 ? -5.434 -5.715 11.351 1.00 94.12 252 ALA A O 1
ATOM 1911 N N . THR A 1 253 ? -4.836 -4.035 9.981 1.00 94.69 253 THR A N 1
ATOM 1912 C CA . THR A 1 253 ? -4.988 -2.963 10.976 1.00 94.69 253 THR A CA 1
ATOM 1913 C C . THR A 1 253 ? -6.428 -2.856 11.480 1.00 94.69 253 THR A C 1
ATOM 1915 O O . THR A 1 253 ? -6.654 -2.746 12.685 1.00 94.69 253 THR A O 1
ATOM 1918 N N . ALA A 1 254 ? -7.414 -2.916 10.582 1.00 95.94 254 ALA A N 1
ATOM 1919 C CA . ALA A 1 254 ? -8.826 -2.865 10.950 1.00 95.94 254 ALA A CA 1
ATOM 1920 C C . ALA A 1 254 ? -9.243 -4.078 11.798 1.00 95.94 254 ALA A C 1
ATOM 1922 O O . ALA A 1 254 ? -9.929 -3.919 12.807 1.00 95.94 254 ALA A O 1
ATOM 1923 N N . VAL A 1 255 ? -8.793 -5.283 11.431 1.00 97.06 255 VAL A N 1
ATOM 1924 C CA . VAL A 1 255 ? -9.041 -6.514 12.201 1.00 97.06 255 VAL A CA 1
ATOM 1925 C C . VAL A 1 255 ? -8.483 -6.385 13.613 1.00 97.06 255 VAL A C 1
ATOM 1927 O O . VAL A 1 255 ? -9.226 -6.524 14.582 1.00 97.06 255 VAL A O 1
ATOM 1930 N N . ASP A 1 256 ? -7.204 -6.046 13.738 1.00 96.50 256 ASP A N 1
ATOM 1931 C CA . ASP A 1 256 ? -6.540 -5.922 15.034 1.00 96.50 256 ASP A CA 1
ATOM 1932 C C . ASP A 1 256 ? -7.163 -4.848 15.919 1.00 96.50 256 ASP A C 1
ATOM 1934 O O . ASP A 1 256 ? -7.309 -5.034 17.128 1.00 96.50 256 ASP A O 1
ATOM 1938 N N . ARG A 1 257 ? -7.556 -3.718 15.327 1.00 94.38 257 ARG A N 1
ATOM 1939 C CA . ARG A 1 257 ? -8.248 -2.664 16.062 1.00 94.38 257 ARG A CA 1
ATOM 1940 C C . ARG A 1 257 ? -9.614 -3.129 16.551 1.00 94.38 257 ARG A C 1
ATOM 1942 O O . ARG A 1 257 ? -9.979 -2.813 17.680 1.00 94.38 257 ARG A O 1
ATOM 1949 N N . GLY A 1 258 ? -10.351 -3.887 15.741 1.00 95.56 258 GLY A N 1
ATOM 1950 C CA . GLY A 1 258 ? -11.615 -4.498 16.147 1.00 95.56 258 GLY A CA 1
ATOM 1951 C C . GLY A 1 258 ? -11.444 -5.439 17.343 1.00 95.56 258 GLY A C 1
ATOM 1952 O O . GLY A 1 258 ? -12.204 -5.341 18.307 1.00 95.56 258 GLY A O 1
ATOM 1953 N N . GLU A 1 259 ? -10.413 -6.289 17.317 1.00 96.81 259 GLU A N 1
ATOM 1954 C CA . GLU A 1 259 ? -10.058 -7.182 18.430 1.00 96.81 259 GLU A CA 1
ATOM 1955 C C . GLU A 1 259 ? -9.684 -6.397 19.694 1.00 96.81 259 GLU A C 1
ATOM 1957 O O . GLU A 1 259 ? -10.261 -6.627 20.761 1.00 96.81 259 GLU A O 1
ATOM 1962 N N . MET A 1 260 ? -8.810 -5.394 19.563 1.00 94.38 260 MET A N 1
ATOM 1963 C CA . MET A 1 260 ? -8.397 -4.533 20.674 1.00 94.38 260 MET A CA 1
ATOM 1964 C C . MET A 1 260 ? -9.583 -3.781 21.296 1.00 94.38 260 MET A C 1
ATOM 1966 O O . MET A 1 260 ? -9.707 -3.741 22.520 1.00 94.38 260 MET A O 1
ATOM 1970 N N . LEU A 1 261 ? -10.481 -3.207 20.483 1.00 93.25 261 LEU A N 1
ATOM 1971 C CA . LEU A 1 261 ? -11.694 -2.528 20.965 1.00 93.25 261 LEU A CA 1
ATOM 1972 C C . LEU A 1 261 ? -12.651 -3.487 21.683 1.00 93.25 261 LEU A C 1
ATOM 1974 O O . LEU A 1 261 ? -13.392 -3.068 22.571 1.00 93.25 261 LEU A O 1
ATOM 1978 N N . ALA A 1 262 ? -12.631 -4.768 21.316 1.00 95.50 262 ALA A N 1
ATOM 1979 C CA . ALA A 1 262 ? -13.378 -5.817 21.994 1.00 95.50 262 ALA A CA 1
ATOM 1980 C C . ALA A 1 262 ? -12.640 -6.414 23.210 1.00 95.50 262 ALA A C 1
ATOM 1982 O O . ALA A 1 262 ? -13.161 -7.335 23.840 1.00 95.50 262 ALA A O 1
ATOM 1983 N N . GLY A 1 263 ? -11.446 -5.910 23.547 1.00 95.44 263 GLY A N 1
ATOM 1984 C CA . GLY A 1 263 ? -10.625 -6.385 24.662 1.00 95.44 263 GLY A CA 1
ATOM 1985 C C . GLY A 1 263 ? -9.990 -7.761 24.442 1.00 95.44 263 GLY A C 1
ATOM 1986 O O . GLY A 1 263 ? -9.611 -8.412 25.416 1.00 95.44 263 GLY A O 1
ATOM 1987 N N . ARG A 1 264 ? -9.905 -8.227 23.191 1.00 97.12 264 ARG A N 1
ATOM 1988 C CA . ARG A 1 264 ? -9.318 -9.520 22.812 1.00 97.12 264 ARG A CA 1
ATOM 1989 C C . ARG A 1 264 ? -7.928 -9.327 22.209 1.00 97.12 264 ARG A C 1
ATOM 1991 O O . ARG A 1 264 ? -7.700 -8.283 21.604 1.00 97.12 264 ARG A O 1
ATOM 1998 N N . PRO A 1 265 ? -7.015 -10.312 22.326 1.00 97.69 265 PRO A N 1
ATOM 1999 C CA . PRO A 1 265 ? -5.727 -10.255 21.647 1.00 97.69 265 PRO A CA 1
ATOM 2000 C C . PRO A 1 265 ? -5.891 -9.989 20.148 1.00 97.69 265 PRO A C 1
ATOM 2002 O O . PRO A 1 265 ? -6.719 -10.609 19.486 1.00 97.69 265 PRO A O 1
ATOM 2005 N N . GLN A 1 266 ? -5.099 -9.061 19.624 1.00 96.12 266 GLN A N 1
ATOM 2006 C CA . GLN A 1 266 ? -5.070 -8.754 18.200 1.00 96.12 266 GLN A CA 1
ATOM 2007 C C . GLN A 1 266 ? -4.366 -9.865 17.419 1.00 96.12 266 GLN A C 1
ATOM 2009 O O . GLN A 1 266 ? -3.541 -10.588 17.969 1.00 96.12 266 GLN A O 1
ATOM 2014 N N . LYS A 1 267 ? -4.630 -9.974 16.122 1.00 95.69 267 LYS A N 1
ATOM 2015 C CA . LYS A 1 267 ? -4.105 -11.063 15.302 1.00 95.69 267 LYS A CA 1
ATOM 2016 C C . LYS A 1 267 ? -2.704 -10.742 14.766 1.00 95.69 267 LYS A C 1
ATOM 2018 O O . LYS A 1 267 ? -1.788 -11.545 14.875 1.00 95.69 267 LYS A O 1
ATOM 2023 N N . TYR A 1 268 ? -2.504 -9.538 14.244 1.00 92.62 268 TYR A N 1
ATOM 2024 C CA . TYR A 1 268 ? -1.324 -9.158 13.471 1.00 92.62 268 TYR A CA 1
ATOM 2025 C C . TYR A 1 268 ? -0.471 -8.058 14.110 1.00 92.62 268 TYR A C 1
ATOM 2027 O O . TYR A 1 268 ? 0.381 -7.472 13.444 1.00 92.62 268 TYR A O 1
ATOM 2035 N N . GLY A 1 269 ? -0.625 -7.769 15.402 1.00 91.81 269 GLY A N 1
ATOM 2036 C CA . GLY A 1 269 ? 0.289 -6.886 16.140 1.00 91.81 269 GLY A CA 1
ATOM 2037 C C . GLY A 1 269 ? 0.420 -5.454 15.597 1.00 91.81 269 GLY A C 1
ATOM 2038 O O . GLY A 1 269 ? 1.494 -4.870 15.720 1.00 91.81 269 GLY A O 1
ATOM 2039 N N . THR A 1 270 ? -0.613 -4.903 14.957 1.00 89.25 270 THR A N 1
ATOM 2040 C CA . THR A 1 270 ? -0.596 -3.542 14.382 1.00 89.25 270 THR A CA 1
ATOM 2041 C C . THR A 1 270 ? -0.956 -2.436 15.382 1.00 89.25 270 THR A C 1
ATOM 2043 O O . THR A 1 270 ? -0.656 -1.266 15.145 1.00 89.25 270 THR A O 1
ATOM 2046 N N . GLN A 1 271 ? -1.604 -2.781 16.496 1.00 89.31 271 GLN A N 1
ATOM 2047 C CA . GLN A 1 271 ? -2.061 -1.845 17.521 1.00 89.31 271 GLN A CA 1
ATOM 2048 C C . GLN A 1 271 ? -1.089 -1.767 18.697 1.00 89.31 271 GLN A C 1
ATOM 2050 O O . GLN A 1 271 ? -0.573 -2.776 19.189 1.00 89.31 271 GLN A O 1
ATOM 2055 N N . PHE A 1 272 ? -0.919 -0.549 19.203 1.00 85.56 272 PHE A N 1
ATOM 2056 C CA . PHE A 1 272 ? -0.079 -0.225 20.348 1.00 85.56 272 PHE A CA 1
ATOM 2057 C C . PHE A 1 272 ? -0.922 0.377 21.472 1.00 85.56 272 PHE A C 1
ATOM 2059 O O . PHE A 1 272 ? -1.894 1.092 21.222 1.00 85.56 272 PHE A O 1
ATOM 2066 N N . VAL A 1 273 ? -0.515 0.125 22.712 1.00 84.81 273 VAL A N 1
ATOM 2067 C CA . VAL A 1 273 ? -1.131 0.677 23.920 1.00 84.81 273 VAL A CA 1
ATOM 2068 C C . VAL A 1 273 ? -0.069 1.342 24.788 1.00 84.81 273 VAL A C 1
ATOM 2070 O O . VAL A 1 273 ? 1.075 0.882 24.845 1.00 84.81 273 VAL A O 1
ATOM 2073 N N . GLU A 1 274 ? -0.445 2.420 25.469 1.00 82.75 274 GLU A N 1
ATOM 2074 C CA . GLU A 1 274 ? 0.384 3.043 26.492 1.00 82.75 274 GLU A CA 1
ATOM 2075 C C . GLU A 1 274 ? 0.009 2.504 27.879 1.00 82.75 274 GLU A C 1
ATOM 2077 O O . GLU A 1 274 ? -1.104 2.696 28.371 1.00 82.75 274 GLU A O 1
ATOM 2082 N N . GLU A 1 275 ? 0.964 1.861 28.546 1.00 83.75 275 GLU A N 1
ATOM 2083 C CA . GLU A 1 275 ? 0.832 1.398 29.924 1.00 83.75 275 GLU A CA 1
ATOM 2084 C C . GLU A 1 275 ? 1.977 1.950 30.773 1.00 83.75 275 GLU A C 1
ATOM 2086 O O . GLU A 1 275 ? 3.154 1.782 30.458 1.00 83.75 275 GLU A O 1
ATOM 2091 N N . GLY A 1 276 ? 1.639 2.638 31.866 1.00 82.50 276 GLY A N 1
ATOM 2092 C CA . GLY A 1 276 ? 2.641 3.193 32.782 1.00 82.50 276 GLY A CA 1
ATOM 2093 C C . GLY A 1 276 ? 3.602 4.196 32.129 1.00 82.50 276 GLY A C 1
ATOM 2094 O O . GLY A 1 276 ? 4.774 4.236 32.499 1.00 82.50 276 GLY A O 1
ATOM 2095 N N . GLY A 1 277 ? 3.136 4.972 31.142 1.00 80.19 277 GLY A N 1
ATOM 2096 C CA . GLY A 1 277 ? 3.971 5.935 30.415 1.00 80.19 277 GLY A CA 1
ATOM 2097 C C . GLY A 1 277 ? 4.867 5.311 29.343 1.00 80.19 277 GLY A C 1
ATOM 2098 O O . GLY A 1 277 ? 5.768 5.979 28.836 1.00 80.19 277 GLY A O 1
ATOM 2099 N N . LYS A 1 278 ? 4.676 4.021 29.034 1.00 83.19 278 LYS A N 1
ATOM 2100 C CA . LYS A 1 278 ? 5.447 3.292 28.027 1.00 83.19 278 LYS A CA 1
ATOM 2101 C C . LYS A 1 278 ? 4.524 2.679 26.989 1.00 83.19 278 LYS A C 1
ATOM 2103 O O . LYS A 1 278 ? 3.543 2.019 27.316 1.00 83.19 278 LYS A O 1
ATOM 2108 N N . TRP A 1 279 ? 4.895 2.850 25.734 1.00 83.38 279 TRP A N 1
ATOM 2109 C CA . TRP A 1 279 ? 4.262 2.200 24.604 1.00 83.38 279 TRP A CA 1
ATOM 2110 C C . TRP A 1 279 ? 4.690 0.741 24.517 1.00 83.38 279 TRP A C 1
ATOM 2112 O O . TRP A 1 279 ? 5.871 0.414 24.656 1.00 83.38 279 TRP A O 1
ATOM 2122 N N . LYS A 1 280 ? 3.735 -0.138 24.244 1.00 87.94 280 LYS A N 1
ATOM 2123 C CA . LYS A 1 280 ? 3.978 -1.533 23.883 1.00 87.94 280 LYS A CA 1
ATOM 2124 C C . LYS A 1 280 ? 2.997 -1.960 22.799 1.00 87.94 280 LYS A C 1
ATOM 2126 O O . LYS A 1 280 ? 1.926 -1.370 22.663 1.00 87.94 280 LYS A O 1
ATOM 2131 N N . VAL A 1 281 ? 3.349 -2.998 22.048 1.00 87.25 281 VAL A N 1
ATOM 2132 C CA . VAL A 1 281 ? 2.380 -3.679 21.180 1.00 87.25 281 VAL A CA 1
ATOM 2133 C C . VAL A 1 281 ? 1.287 -4.259 22.084 1.00 87.25 281 VAL A C 1
ATOM 2135 O O . VAL A 1 281 ? 1.590 -4.863 23.118 1.00 87.25 281 VAL A O 1
ATOM 2138 N N . TYR A 1 282 ? 0.020 -4.021 21.747 1.00 91.06 282 TYR A N 1
ATOM 2139 C CA . TYR A 1 282 ? -1.104 -4.610 22.475 1.00 91.06 282 TYR A CA 1
ATOM 2140 C C . TYR A 1 282 ? -1.069 -6.148 22.359 1.00 91.06 282 TYR A C 1
ATOM 2142 O O . TYR A 1 282 ? -0.444 -6.670 21.439 1.00 91.06 282 TYR A O 1
ATOM 2150 N N . ALA A 1 283 ? -1.697 -6.881 23.287 1.00 96.38 283 ALA A N 1
ATOM 2151 C CA . ALA A 1 283 ? -1.624 -8.348 23.335 1.00 96.38 283 ALA A CA 1
ATOM 2152 C C . ALA A 1 283 ? -1.912 -8.979 21.961 1.00 96.38 283 ALA A C 1
ATOM 2154 O O . ALA A 1 283 ? -2.931 -8.648 21.364 1.00 96.38 283 ALA A O 1
ATOM 2155 N N . VAL A 1 284 ? -1.022 -9.853 21.476 1.00 96.69 284 VAL A N 1
ATOM 2156 C CA . VAL A 1 284 ? -1.094 -10.488 20.146 1.00 96.69 284 VAL A CA 1
ATOM 2157 C C . VAL A 1 284 ? -1.368 -11.981 20.300 1.00 96.69 284 VAL A C 1
ATOM 2159 O O . VAL A 1 284 ? -0.820 -12.608 21.207 1.00 96.69 284 VAL A O 1
ATOM 2162 N N . ASP A 1 285 ? -2.197 -12.542 19.425 1.00 96.44 285 ASP A N 1
ATOM 2163 C CA . ASP A 1 285 ? -2.393 -13.983 19.289 1.00 96.44 285 ASP A CA 1
ATOM 2164 C C . ASP A 1 285 ? -1.064 -14.659 18.889 1.00 96.44 285 ASP A C 1
ATOM 2166 O O . ASP A 1 285 ? -0.552 -14.402 17.795 1.00 96.44 285 ASP A O 1
ATOM 2170 N N . PRO A 1 286 ? -0.482 -15.519 19.747 1.00 95.38 286 PRO A N 1
ATOM 2171 C CA . PRO A 1 286 ? 0.793 -16.167 19.459 1.00 95.38 286 PRO A CA 1
ATOM 2172 C C . PRO A 1 286 ? 0.705 -17.220 18.345 1.00 95.38 286 PRO A C 1
ATOM 2174 O O . PRO A 1 286 ? 1.747 -17.705 17.909 1.00 95.38 286 PRO A O 1
ATOM 2177 N N . ALA A 1 287 ? -0.497 -17.605 17.901 1.00 96.25 287 ALA A N 1
ATOM 2178 C CA . ALA A 1 287 ? -0.667 -18.562 16.811 1.00 96.25 287 ALA A CA 1
ATOM 2179 C C . ALA A 1 287 ? -0.328 -17.974 15.431 1.00 96.25 287 ALA A C 1
ATOM 2181 O O . ALA A 1 287 ? -0.094 -18.735 14.496 1.00 96.25 287 ALA A O 1
ATOM 2182 N N . VAL A 1 288 ? -0.300 -16.644 15.297 1.00 94.69 288 VAL A N 1
ATOM 2183 C CA . VAL A 1 288 ? -0.108 -15.969 14.010 1.00 94.69 288 VAL A CA 1
ATOM 2184 C C . VAL A 1 288 ? 1.375 -15.841 13.697 1.00 94.69 288 VAL A C 1
ATOM 2186 O O . VAL A 1 288 ? 2.140 -15.218 14.435 1.00 94.69 288 VAL A O 1
ATOM 2189 N N . THR A 1 289 ? 1.783 -16.413 12.572 1.00 94.00 289 THR A N 1
ATOM 2190 C CA . THR A 1 289 ? 3.184 -16.464 12.150 1.00 94.00 289 THR A CA 1
ATOM 2191 C C . THR A 1 289 ? 3.622 -15.206 11.396 1.00 94.00 289 THR A C 1
ATOM 2193 O O . THR A 1 289 ? 2.814 -14.488 10.804 1.00 94.00 289 THR A O 1
ATOM 2196 N N . ASP A 1 290 ? 4.934 -14.955 11.341 1.00 90.44 290 ASP A N 1
ATOM 2197 C CA . ASP A 1 290 ? 5.487 -13.880 10.501 1.00 90.44 290 ASP A CA 1
ATOM 2198 C C . ASP A 1 290 ? 5.238 -14.113 9.002 1.00 90.44 290 ASP A C 1
ATOM 2200 O O . ASP A 1 290 ? 5.126 -13.150 8.245 1.00 90.44 290 ASP A O 1
ATOM 2204 N N . ALA A 1 291 ? 5.075 -15.371 8.578 1.00 87.19 291 ALA A N 1
ATOM 2205 C CA . ALA A 1 291 ? 4.665 -15.702 7.217 1.00 87.19 291 ALA A CA 1
ATOM 2206 C C . ALA A 1 291 ? 3.238 -15.204 6.935 1.00 87.19 291 ALA A C 1
ATOM 2208 O O . ALA A 1 291 ? 3.026 -14.487 5.960 1.00 87.19 291 ALA A O 1
ATOM 2209 N N . GLU A 1 292 ? 2.286 -15.473 7.834 1.00 88.75 292 GLU A N 1
ATOM 2210 C CA . GLU A 1 292 ? 0.920 -14.947 7.714 1.00 88.75 292 GLU A CA 1
ATOM 2211 C C . GLU A 1 292 ? 0.895 -13.415 7.776 1.00 88.75 292 GLU A C 1
ATOM 2213 O O . GLU A 1 292 ? 0.162 -12.774 7.030 1.00 88.75 292 GLU A O 1
ATOM 2218 N N . ARG A 1 293 ? 1.719 -12.784 8.622 1.00 89.56 293 ARG A N 1
ATOM 2219 C CA . ARG A 1 293 ? 1.860 -11.315 8.644 1.00 89.56 293 ARG A CA 1
ATOM 2220 C C . ARG A 1 293 ? 2.334 -10.773 7.294 1.00 89.56 293 ARG A C 1
ATOM 2222 O O . ARG A 1 293 ? 1.773 -9.792 6.800 1.00 89.56 293 ARG A O 1
ATOM 2229 N N . ALA A 1 294 ? 3.310 -11.432 6.673 1.00 85.88 294 ALA A N 1
ATOM 2230 C CA . ALA A 1 294 ? 3.816 -11.048 5.363 1.00 85.88 294 ALA A CA 1
ATOM 2231 C C . ALA A 1 294 ? 2.745 -11.163 4.264 1.00 85.88 294 ALA A C 1
ATOM 2233 O O . ALA A 1 294 ? 2.728 -10.332 3.353 1.00 85.88 294 ALA A O 1
ATOM 2234 N N . GLU A 1 295 ? 1.806 -12.114 4.349 1.00 86.12 295 GLU A N 1
ATOM 2235 C CA . GLU A 1 295 ? 0.662 -12.200 3.419 1.00 86.12 295 GLU A CA 1
ATOM 2236 C C . GLU A 1 295 ? -0.170 -10.917 3.432 1.00 86.12 295 GLU A C 1
ATOM 2238 O O . GLU A 1 295 ? -0.580 -10.436 2.372 1.00 86.12 295 GLU A O 1
ATOM 2243 N N . TRP A 1 296 ? -0.321 -10.308 4.611 1.00 85.75 296 TRP A N 1
ATOM 2244 C CA . TRP A 1 296 ? -1.015 -9.037 4.822 1.00 85.75 296 TRP A CA 1
ATOM 2245 C C . TRP A 1 296 ? -0.138 -7.797 4.598 1.00 85.75 296 TRP A C 1
ATOM 2247 O O . TRP A 1 296 ? -0.570 -6.681 4.878 1.00 85.75 296 TRP A O 1
ATOM 2257 N N . GLY A 1 297 ? 1.076 -7.960 4.064 1.00 84.50 297 GLY A N 1
ATOM 2258 C CA . GLY A 1 297 ? 2.001 -6.851 3.817 1.00 84.50 297 GLY A CA 1
ATOM 2259 C C . GLY A 1 297 ? 2.576 -6.242 5.097 1.00 84.50 297 GLY A C 1
ATOM 2260 O O . GLY A 1 297 ? 2.959 -5.073 5.099 1.00 84.50 297 GLY A O 1
ATOM 2261 N N . LEU A 1 298 ? 2.611 -7.010 6.188 1.00 85.12 298 LEU A N 1
ATOM 2262 C CA . LEU A 1 298 ? 3.145 -6.573 7.472 1.00 85.12 298 LEU A CA 1
ATOM 2263 C C . LEU A 1 298 ? 4.563 -7.111 7.693 1.00 85.12 298 LEU A C 1
ATOM 2265 O O . LEU A 1 298 ? 4.844 -8.256 7.334 1.00 85.12 298 LEU A O 1
ATOM 2269 N N . PRO A 1 299 ? 5.447 -6.330 8.339 1.00 84.00 299 PRO A N 1
ATOM 2270 C CA . PRO A 1 299 ? 6.751 -6.825 8.760 1.00 84.00 299 PRO A CA 1
ATOM 2271 C C . PRO A 1 299 ? 6.620 -7.852 9.901 1.00 84.00 299 PRO A C 1
ATOM 2273 O O . PRO A 1 299 ? 5.553 -7.937 10.537 1.00 84.00 299 PRO A O 1
ATOM 2276 N N . PRO A 1 300 ? 7.701 -8.590 10.220 1.00 88.25 300 PRO A N 1
ATOM 2277 C CA . PRO A 1 300 ? 7.763 -9.462 11.389 1.00 88.25 300 PRO A CA 1
ATOM 2278 C C . PRO A 1 300 ? 7.307 -8.777 12.683 1.00 88.25 300 PRO A C 1
ATOM 2280 O O . PRO A 1 300 ? 7.500 -7.573 12.870 1.00 88.25 300 PRO A O 1
ATOM 2283 N N . LEU A 1 301 ? 6.721 -9.532 13.616 1.00 89.69 301 LEU A N 1
ATOM 2284 C CA . LEU A 1 301 ? 6.213 -8.971 14.877 1.00 89.69 301 LEU A CA 1
ATOM 2285 C C . LEU A 1 301 ? 7.321 -8.292 15.699 1.00 89.69 301 LEU A C 1
ATOM 2287 O O . LEU A 1 301 ? 7.077 -7.280 16.361 1.00 89.69 301 LEU A O 1
ATOM 2291 N N . ALA A 1 302 ? 8.547 -8.811 15.619 1.00 89.38 302 ALA A N 1
ATOM 2292 C CA . ALA A 1 302 ? 9.715 -8.229 16.272 1.00 89.38 302 ALA A CA 1
ATOM 2293 C C . ALA A 1 302 ? 9.951 -6.760 15.873 1.00 89.38 302 ALA A C 1
ATOM 2295 O O . ALA A 1 302 ? 10.352 -5.964 16.723 1.00 89.38 302 ALA A O 1
ATOM 2296 N N . ASP A 1 303 ? 9.628 -6.368 14.637 1.00 83.94 303 ASP A N 1
ATOM 2297 C CA . ASP A 1 303 ? 9.794 -4.989 14.166 1.00 83.94 303 ASP A CA 1
ATOM 2298 C C . ASP A 1 303 ? 8.789 -4.041 14.831 1.00 83.94 303 ASP A C 1
ATOM 2300 O O . ASP A 1 303 ? 9.137 -2.914 15.192 1.00 83.94 303 ASP A O 1
ATOM 2304 N N . ALA A 1 304 ? 7.555 -4.500 15.067 1.00 81.44 304 ALA A N 1
ATOM 2305 C CA . ALA A 1 304 ? 6.565 -3.740 15.829 1.00 81.44 304 ALA A CA 1
ATOM 2306 C C . ALA A 1 304 ? 7.013 -3.569 17.292 1.00 81.44 304 ALA A C 1
ATOM 2308 O O . ALA A 1 304 ? 6.933 -2.476 17.855 1.00 81.44 304 ALA A O 1
ATOM 2309 N N . VAL A 1 305 ? 7.570 -4.617 17.904 1.00 85.50 305 VAL A N 1
ATOM 2310 C CA . VAL A 1 305 ? 8.127 -4.539 19.266 1.00 85.50 305 VAL A CA 1
ATOM 2311 C C . VAL A 1 305 ? 9.311 -3.569 19.328 1.00 85.50 305 VAL A C 1
ATOM 2313 O O . VAL A 1 305 ? 9.362 -2.712 20.215 1.00 85.50 305 VAL A O 1
ATOM 2316 N N . ALA A 1 306 ? 10.234 -3.650 18.368 1.00 81.75 306 ALA A N 1
ATOM 2317 C CA . ALA A 1 306 ? 11.368 -2.738 18.261 1.00 81.75 306 ALA A CA 1
ATOM 2318 C C . ALA A 1 306 ? 10.907 -1.284 18.072 1.00 81.75 306 ALA A C 1
ATOM 2320 O O . ALA A 1 306 ? 11.456 -0.370 18.688 1.00 81.75 306 ALA A O 1
ATOM 2321 N N . GLN A 1 307 ? 9.848 -1.062 17.292 1.00 78.31 307 GLN A N 1
ATOM 2322 C CA . GLN A 1 307 ? 9.248 0.256 17.115 1.00 78.31 307 GLN A CA 1
ATOM 2323 C C . GLN A 1 307 ? 8.697 0.829 18.429 1.00 78.31 307 GLN A C 1
ATOM 2325 O O . GLN A 1 307 ? 8.944 2.000 18.724 1.00 78.31 307 GLN A O 1
ATOM 2330 N N . ALA A 1 308 ? 8.007 0.026 19.244 1.00 76.69 308 ALA A N 1
ATOM 2331 C CA . ALA A 1 308 ? 7.550 0.463 20.566 1.00 76.69 308 ALA A CA 1
ATOM 2332 C C . ALA A 1 308 ? 8.725 0.826 21.493 1.00 76.69 308 ALA A C 1
ATOM 2334 O O . ALA A 1 308 ? 8.682 1.835 22.201 1.00 76.69 308 ALA A O 1
ATOM 2335 N N . ALA A 1 309 ? 9.799 0.032 21.472 1.00 79.75 309 ALA A N 1
ATOM 2336 C CA . ALA A 1 309 ? 11.003 0.307 22.255 1.00 79.75 309 ALA A CA 1
ATOM 2337 C C . ALA A 1 309 ? 11.676 1.624 21.835 1.00 79.75 309 ALA A C 1
ATOM 2339 O O . ALA A 1 309 ? 12.041 2.431 22.692 1.00 79.75 309 ALA A O 1
ATOM 2340 N N . GLU A 1 310 ? 11.771 1.877 20.530 1.00 77.19 310 GLU A N 1
ATOM 2341 C CA . GLU A 1 310 ? 12.325 3.113 19.975 1.00 77.19 310 GLU A CA 1
ATOM 2342 C C . GLU A 1 310 ? 11.497 4.344 20.380 1.00 77.19 310 GLU A C 1
ATOM 2344 O O . GLU A 1 310 ? 12.052 5.373 20.773 1.00 77.19 310 GLU A O 1
ATOM 2349 N N . ILE A 1 311 ? 10.165 4.233 20.352 1.00 75.19 311 ILE A N 1
ATOM 2350 C CA . ILE A 1 311 ? 9.251 5.276 20.843 1.00 75.19 311 ILE A CA 1
ATOM 2351 C C . ILE A 1 311 ? 9.562 5.624 22.307 1.00 75.19 311 ILE A C 1
ATOM 2353 O O . ILE A 1 311 ? 9.742 6.797 22.653 1.00 75.19 311 ILE A O 1
ATOM 2357 N N . ASN A 1 312 ? 9.688 4.607 23.160 1.00 79.94 312 ASN A N 1
ATOM 2358 C CA . ASN A 1 312 ? 9.982 4.793 24.581 1.00 79.94 312 ASN A CA 1
ATOM 2359 C C . ASN A 1 312 ? 11.361 5.418 24.817 1.00 79.94 312 ASN A C 1
ATOM 2361 O O . ASN A 1 312 ? 11.499 6.314 25.654 1.00 79.94 312 ASN A O 1
ATOM 2365 N N . LEU A 1 313 ? 12.379 4.977 24.072 1.00 78.00 313 LEU A N 1
ATOM 2366 C CA . LEU A 1 313 ? 13.735 5.513 24.170 1.00 78.00 313 LEU A CA 1
ATOM 2367 C C . LEU A 1 313 ? 13.762 7.009 23.836 1.00 78.00 313 LEU A C 1
ATOM 2369 O O . LEU A 1 313 ? 14.358 7.808 24.561 1.00 78.00 313 LEU A O 1
ATOM 2373 N N . ARG A 1 314 ? 13.058 7.411 22.774 1.00 72.44 314 ARG A N 1
ATOM 2374 C CA . ARG A 1 314 ? 12.940 8.821 22.380 1.00 72.44 314 ARG A CA 1
ATOM 2375 C C . ARG A 1 314 ? 12.214 9.657 23.421 1.00 72.44 314 ARG A C 1
ATOM 2377 O O . ARG A 1 314 ? 12.654 10.766 23.718 1.00 72.44 314 ARG A O 1
ATOM 2384 N N . ALA A 1 315 ? 11.119 9.145 23.982 1.00 74.12 315 ALA A N 1
ATOM 2385 C CA . ALA A 1 315 ? 10.395 9.828 25.050 1.00 74.12 315 ALA A CA 1
ATOM 2386 C C . ALA A 1 315 ? 11.299 10.074 26.273 1.00 74.12 315 ALA A C 1
ATOM 2388 O O . ALA A 1 315 ? 11.364 11.197 26.775 1.00 74.12 315 ALA A O 1
ATOM 2389 N N . ALA A 1 316 ? 12.075 9.068 26.685 1.00 78.50 316 ALA A N 1
ATOM 2390 C CA . ALA A 1 316 ? 13.029 9.191 27.786 1.00 78.50 316 ALA A CA 1
ATOM 2391 C C . ALA A 1 316 ? 14.154 10.199 27.486 1.00 78.50 316 ALA A C 1
ATOM 2393 O O . ALA A 1 316 ? 14.500 11.017 28.340 1.00 78.50 316 ALA A O 1
ATOM 2394 N N . ASN A 1 317 ? 14.708 10.183 26.269 1.00 76.62 317 ASN A N 1
ATOM 2395 C CA . ASN A 1 317 ? 15.749 11.130 25.862 1.00 76.62 317 ASN A CA 1
ATOM 2396 C C . ASN A 1 317 ? 15.248 12.580 25.882 1.00 76.62 317 ASN A C 1
ATOM 2398 O O . ASN A 1 317 ? 15.961 13.460 26.362 1.00 76.62 317 ASN A O 1
ATOM 2402 N N . ARG A 1 318 ? 14.008 12.828 25.444 1.00 72.62 318 ARG A N 1
ATOM 2403 C CA . ARG A 1 318 ? 13.386 14.160 25.523 1.00 72.62 318 ARG A CA 1
ATOM 2404 C C . ARG A 1 318 ? 13.218 14.639 26.959 1.00 72.62 318 ARG A C 1
ATOM 2406 O O . ARG A 1 318 ? 13.588 15.766 27.264 1.00 72.62 318 ARG A O 1
ATOM 2413 N N . GLN A 1 319 ? 12.723 13.781 27.850 1.00 75.56 319 GLN A N 1
ATOM 2414 C CA . GLN A 1 319 ? 12.587 14.128 29.269 1.00 75.56 319 GLN A CA 1
ATOM 2415 C C . GLN A 1 319 ? 13.934 14.497 29.904 1.00 75.56 319 GLN A C 1
ATOM 2417 O O . GLN A 1 319 ? 13.998 15.431 30.696 1.00 75.56 319 GLN A O 1
ATOM 2422 N N . ARG A 1 320 ? 15.021 13.815 29.518 1.00 77.12 320 ARG A N 1
ATOM 2423 C CA . ARG A 1 320 ? 16.379 14.162 29.967 1.00 77.12 320 ARG A CA 1
ATOM 2424 C C . ARG A 1 320 ? 16.848 15.517 29.439 1.00 77.12 320 ARG A C 1
ATOM 2426 O O . ARG A 1 320 ? 17.470 16.257 30.186 1.00 77.12 320 ARG A O 1
ATOM 2433 N N . GLN A 1 321 ? 16.562 15.839 28.178 1.00 74.69 321 GLN A N 1
ATOM 2434 C CA . GLN A 1 321 ? 16.959 17.111 27.559 1.00 74.69 321 GLN A CA 1
ATOM 2435 C C . GLN A 1 321 ? 16.140 18.309 28.064 1.00 74.69 321 GLN A C 1
ATOM 2437 O O . GLN A 1 321 ? 16.649 19.423 28.091 1.00 74.69 321 GLN A O 1
ATOM 2442 N N . ALA A 1 322 ? 14.889 18.084 28.473 1.00 72.31 322 ALA A N 1
ATOM 2443 C CA . ALA A 1 322 ? 14.018 19.111 29.042 1.00 72.31 322 ALA A CA 1
ATOM 2444 C C . ALA A 1 322 ? 14.247 19.348 30.549 1.00 72.31 322 ALA A C 1
ATOM 2446 O O . ALA A 1 322 ? 13.676 20.282 31.114 1.00 72.31 322 ALA A O 1
ATOM 2447 N N . ALA A 1 323 ? 15.049 18.510 31.217 1.00 70.50 323 ALA A N 1
ATOM 2448 C CA . ALA A 1 323 ? 15.373 18.691 32.626 1.00 70.50 323 ALA A CA 1
ATOM 2449 C C . ALA A 1 323 ? 16.293 19.917 32.806 1.00 70.50 323 ALA A C 1
ATOM 2451 O O . ALA A 1 323 ? 17.295 20.029 32.097 1.00 70.50 323 ALA A O 1
ATOM 2452 N N . PRO A 1 324 ? 15.987 20.841 33.736 1.00 68.81 324 PRO A N 1
ATOM 2453 C CA . PRO A 1 324 ? 16.822 22.015 33.968 1.00 68.81 324 PRO A CA 1
ATOM 2454 C C . PRO A 1 324 ? 18.223 21.602 34.432 1.00 68.81 324 PRO A C 1
ATOM 2456 O O . PRO A 1 324 ? 18.369 20.686 35.247 1.00 68.81 324 PRO A O 1
ATOM 2459 N N . SER A 1 325 ? 19.254 22.292 33.931 1.00 67.31 325 SER A N 1
ATOM 2460 C CA . SER A 1 325 ? 20.635 22.088 34.376 1.00 67.31 325 SER A CA 1
ATOM 2461 C C . SER A 1 325 ? 20.729 22.228 35.900 1.00 67.31 325 SER A C 1
ATOM 2463 O O . SER A 1 325 ? 20.107 23.139 36.459 1.00 67.31 325 SER A O 1
ATOM 2465 N N . PRO A 1 326 ? 21.495 21.362 36.589 1.00 69.69 326 PRO A N 1
ATOM 2466 C CA . PRO A 1 326 ? 21.703 21.510 38.022 1.00 69.69 326 PRO A CA 1
ATOM 2467 C C . PRO A 1 326 ? 22.298 22.897 38.319 1.00 69.69 326 PRO A C 1
ATOM 2469 O O . PRO A 1 326 ? 23.103 23.395 37.524 1.00 69.69 326 PRO A O 1
ATOM 2472 N N . PRO A 1 327 ? 21.905 23.543 39.433 1.00 64.88 327 PRO A N 1
ATOM 2473 C CA . PRO A 1 327 ? 22.455 24.841 39.799 1.00 64.88 327 PRO A CA 1
ATOM 2474 C C . PRO A 1 327 ? 23.982 24.741 39.954 1.00 64.88 327 PRO A C 1
ATOM 2476 O O . PRO A 1 327 ? 24.477 23.692 40.382 1.00 64.88 327 PRO A O 1
ATOM 2479 N N . PRO A 1 328 ? 24.738 25.802 39.614 1.00 65.50 328 PRO A N 1
ATOM 2480 C CA . PRO A 1 328 ? 26.186 25.793 39.770 1.00 65.50 328 PRO A CA 1
ATOM 2481 C C . PRO A 1 328 ? 26.571 25.524 41.237 1.00 65.50 328 PRO A C 1
ATOM 2483 O O . PRO A 1 328 ? 25.831 25.923 42.146 1.00 65.50 328 PRO A O 1
ATOM 2486 N N . PRO A 1 329 ? 27.702 24.836 41.485 1.00 78.00 329 PRO A N 1
ATOM 2487 C CA . PRO A 1 329 ? 28.176 24.582 42.842 1.00 78.00 329 PRO A CA 1
ATOM 2488 C C . PRO A 1 329 ? 28.424 25.904 43.585 1.00 78.00 329 PRO A C 1
ATOM 2490 O O . PRO A 1 329 ? 28.854 26.885 42.978 1.00 78.00 329 PRO A O 1
ATOM 2493 N N . LYS A 1 330 ? 28.101 25.912 44.885 1.00 72.19 330 LYS A N 1
ATOM 2494 C CA . LYS A 1 330 ? 28.304 27.051 45.796 1.00 72.19 330 LYS A CA 1
ATOM 2495 C C . LYS A 1 330 ? 29.777 27.304 46.082 1.00 72.19 330 LYS A C 1
ATOM 2497 O O . LYS A 1 330 ? 30.517 26.302 46.194 1.00 72.19 330 LYS A O 1
#

Sequence (330 aa):
MRKREGLLPGFDRRRATIALGLMLAGRALAPAMLGAEELPPRFREAVDLFAAGKFKECQIAFTQAAGAAPRAGLAARASYGAACCAAVRNDLDGGYEALALALDNGFVDLERALADPRLETLRADARWMRFITLLEERQQMHQKALDPDLLRLYLELQGERDTVARELPATGARDAGAVAPTAAWVERSLARREEAAGLVSQGRVRQPEDAFHAAALLVESERPAEVALAAELGRQALARDPDLLAARPLVATAVDRGEMLAGRPQKYGTQFVEEGGKWKVYAVDPAVTDAERAEWGLPPLADAVAQAAEINLRAANRQRQAAPSPPPPK

pLDDT: mean 82.29, std 21.71, range [27.05, 98.56]

Foldseek 3Di:
DDDDDDDDPDDPPQWFDDLPPVLVQDDPDDLPQPFPPPQPPLLVVLSVCVVVVVLVSSLVSLCVSLVVPPALLSNLVSLCSSLLSCQQVLVQVSNVVSLVSSVVSQDQPLVCCVPPPSNVSNCPDPCVVVSNVSSPVSNVVVCVVAQVLLVVLLVVVNVVVVVLVVVADPPPDDPLQDPPQDPVNVVSLVVSLVVLVVCVVVVRQDALVSLQSSLVSQCRDLDLVSLVSSLVSLVVSCVRPVSPLSSLLSNLSSQQSSCVSVVHARAQQSTWTDDPSFIARGHYDPVHAQSNNSNSSHHGNVVSRVVSVSSSVVVVVVVVVPDDDDDDDD

Secondary structure (DSSP, 8-state):
----PPPPTT--TTS-----TTSSS-----TT---SS---HHHHHHHHHHHTT-HHHHHHHHHHHHHT-SSHHHHHHHHHHHHHHHHHTT-HHHHHHHHHHHHHTT---HHHHHH-GGGHHHHTSTTHHHHHHHHHHHHHHHHHHS-HHHHHHHHH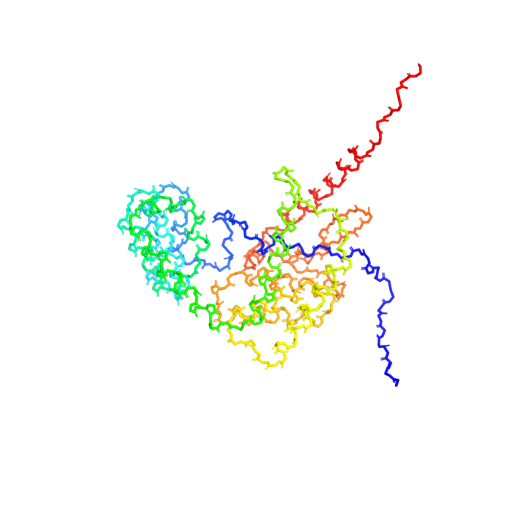HHHHHHHHHHSS-TTT----S--PPPHHHHHHHHHHHHHHHHHHHTT---SHHHHHHHHHHHTT-SSHHHHHHHHHHHHHHHHH-TT-TTHHHHHHHHHHHHHHHTTSPBSSS--EEEETTEEEEPPB-TT--HHHHHHTTPPPHHHHHHHHHHHHHHHHHHHHHTSPPPPPP-